Protein AF-A0A821HRG1-F1 (afdb_monomer_lite)

Sequence (369 aa):
MTIGFLPENITTNELFLRVFGNHIFEVQMAESPKTYITKHSYHDDRKVQYEFHLNEQIKHLIITERHLMTNETFQLIPHCHFQTELPDTFVFRYSHWLNTRSQIVEFRPIHFKEADFLDYKPYVLSLETGYIITTDKNNKQKLVNQSSTLFETLFTQYFVRLDNKPYVYMMGEHSSQSNIIIHIHLSRLGIAFKYDATTNIITSREYSDMCIDRYQWLGTLTGLTFGLLLSPLPVNHYRLDHYPYKKLIVPFGTIQGKRYKYTNHQTVTIDRSSVKSQRYFVFILNDRLKILQSTDSPTGWLYLALLHAMTSHPLPDHYTGMTGMERAFQLLYSAGCWSDQPFDEISLDILGQIASISPKANYYPEHLT

Radius of gyration: 26.9 Å; chains: 1; bounding box: 63×61×79 Å

Secondary structure (DSSP, 8-state):
----B--HHHHTSHHHHHHHTTPPPBEEE-SSTTEEEESSPBSTTT-EEEEEEEETTTTEEEEEEEETTT--EEEEEPGGGGTTTS-HHHHHSEEEEEETTTTEEEEEES-TTSTTTTT---EEEETTT--EEE--SSS-EEEPPTTSHHHHHHHHHTGGGTS-GGGEEEEEE--SSS--EEEEEETTTTEEEEEETTTTEEEESSSTTEEE-SS---SSSTTB---EEEEE-GGGGGT-SS---EEEEEE--EEEEE--TT-SS-EEEEE-SS-S---EEEEEEETTTTEEEESS-HHHHHHHHHHHHHT--SSPPTTTSS-HHHHHHHHHTSGGG--SSPPPHHHHHHHHHHHHHSPP---SSGGG-

Structure (mmCIF, N/CA/C/O backbone):
data_AF-A0A821HRG1-F1
#
_entry.id   AF-A0A821HRG1-F1
#
loop_
_atom_site.group_PDB
_atom_site.id
_atom_site.type_symbol
_atom_site.label_atom_id
_atom_site.label_alt_id
_atom_site.label_comp_id
_atom_site.label_asym_id
_atom_site.label_entity_id
_atom_site.label_seq_id
_atom_site.pdbx_PDB_ins_code
_atom_site.Cartn_x
_atom_site.Cartn_y
_atom_site.Cartn_z
_atom_site.occupancy
_atom_site.B_iso_or_equiv
_atom_site.auth_seq_id
_atom_site.auth_comp_id
_atom_site.auth_asym_id
_atom_site.auth_atom_id
_atom_site.pdbx_PDB_model_num
ATOM 1 N N . MET A 1 1 ? 10.569 -12.548 -48.676 1.00 43.25 1 MET A N 1
ATOM 2 C CA . MET A 1 1 ? 10.180 -13.406 -47.535 1.00 43.25 1 MET A CA 1
ATOM 3 C C . MET A 1 1 ? 9.195 -12.626 -46.679 1.00 43.25 1 MET A C 1
ATOM 5 O O . MET A 1 1 ? 9.603 -11.786 -45.890 1.00 43.25 1 MET A O 1
ATOM 9 N N . THR A 1 2 ? 7.898 -12.788 -46.932 1.00 45.66 2 THR A N 1
ATOM 10 C CA . THR A 1 2 ? 6.842 -11.988 -46.300 1.00 45.66 2 THR A CA 1
ATOM 11 C C . THR A 1 2 ? 6.363 -12.664 -45.031 1.00 45.66 2 THR A C 1
ATOM 13 O O . THR A 1 2 ? 5.516 -13.551 -45.078 1.00 45.66 2 THR A O 1
ATOM 16 N N . ILE A 1 3 ? 6.884 -12.218 -43.895 1.00 55.06 3 ILE A N 1
ATOM 17 C CA . ILE A 1 3 ? 6.139 -12.338 -42.647 1.00 55.06 3 ILE A CA 1
ATOM 18 C C . ILE A 1 3 ? 5.225 -11.108 -42.578 1.00 55.06 3 ILE A C 1
ATOM 20 O O . ILE A 1 3 ? 5.612 -9.997 -42.956 1.00 55.06 3 ILE A O 1
ATOM 24 N N . GLY A 1 4 ? 3.947 -11.348 -42.289 1.00 73.94 4 GLY A N 1
ATOM 25 C CA . GLY A 1 4 ? 2.925 -10.306 -42.168 1.00 73.94 4 GLY A CA 1
ATOM 26 C C . GLY A 1 4 ? 2.843 -9.777 -40.742 1.00 73.94 4 GLY A C 1
ATOM 27 O O . GLY A 1 4 ? 2.819 -8.569 -40.546 1.00 73.94 4 GLY A O 1
ATOM 28 N N . PHE A 1 5 ? 2.894 -10.685 -39.764 1.00 84.75 5 PHE A N 1
ATOM 29 C CA . PHE A 1 5 ? 2.629 -10.432 -38.349 1.00 84.75 5 PHE A CA 1
ATOM 30 C C . PHE A 1 5 ? 3.545 -11.270 -37.451 1.00 84.75 5 PHE A C 1
ATOM 32 O O . PHE A 1 5 ? 4.155 -12.236 -37.915 1.00 84.75 5 PHE A O 1
ATOM 39 N N . LEU A 1 6 ? 3.643 -10.897 -36.172 1.00 86.75 6 LEU A N 1
ATOM 40 C CA . LEU A 1 6 ? 4.396 -11.663 -35.175 1.00 86.75 6 LEU A CA 1
ATOM 41 C C . LEU A 1 6 ? 3.807 -13.075 -34.979 1.00 86.75 6 LEU A C 1
ATOM 43 O O . LEU A 1 6 ? 2.585 -13.232 -34.994 1.00 86.75 6 LEU A O 1
ATOM 47 N N . PRO A 1 7 ? 4.654 -14.099 -34.777 1.00 86.69 7 PRO A N 1
ATOM 48 C CA . PRO A 1 7 ? 4.203 -15.454 -34.475 1.00 86.69 7 PRO A CA 1
ATOM 49 C C . PRO A 1 7 ? 3.548 -15.551 -33.087 1.00 86.69 7 PRO A C 1
ATOM 51 O O . PRO A 1 7 ? 3.878 -14.800 -32.166 1.00 86.69 7 PRO A O 1
ATOM 54 N N . GLU A 1 8 ? 2.653 -16.532 -32.930 1.00 85.88 8 GLU A N 1
ATOM 55 C CA . GLU A 1 8 ? 1.835 -16.707 -31.721 1.00 85.88 8 GLU A CA 1
ATOM 56 C C . GLU A 1 8 ? 2.678 -16.882 -30.451 1.00 85.88 8 GLU A C 1
ATOM 58 O O . GLU A 1 8 ? 2.378 -16.300 -29.415 1.00 85.88 8 GLU A O 1
ATOM 63 N N . ASN A 1 9 ? 3.800 -17.597 -30.550 1.00 85.62 9 ASN A N 1
ATOM 64 C CA . ASN A 1 9 ? 4.734 -17.811 -29.442 1.00 85.62 9 ASN A CA 1
ATOM 65 C C . ASN A 1 9 ? 5.328 -16.514 -28.851 1.00 85.62 9 ASN A C 1
ATOM 67 O O . ASN A 1 9 ? 5.757 -16.522 -27.695 1.00 85.62 9 ASN A O 1
ATOM 71 N N . ILE A 1 10 ? 5.357 -15.416 -29.615 1.00 86.50 10 ILE A N 1
ATOM 72 C CA . ILE A 1 10 ? 5.753 -14.088 -29.134 1.00 86.50 10 ILE A CA 1
ATOM 73 C C . ILE A 1 10 ? 4.536 -13.353 -28.576 1.00 86.50 10 ILE A C 1
ATOM 75 O O . ILE A 1 10 ? 4.610 -12.810 -27.476 1.00 86.50 10 ILE A O 1
ATOM 79 N N . THR A 1 11 ? 3.407 -13.361 -29.290 1.00 88.25 11 THR A N 1
ATOM 80 C CA . THR A 1 11 ? 2.213 -12.602 -28.884 1.00 88.25 11 THR A CA 1
ATOM 81 C C . THR A 1 11 ? 1.533 -13.161 -27.636 1.00 88.25 11 THR A C 1
ATOM 83 O O . THR A 1 11 ? 0.881 -12.408 -26.925 1.00 88.25 11 THR A O 1
ATOM 86 N N . THR A 1 12 ? 1.689 -14.454 -27.333 1.00 89.25 12 THR A N 1
ATOM 87 C CA . THR A 1 12 ? 1.180 -15.073 -26.096 1.00 89.25 12 THR A CA 1
ATOM 88 C C . THR A 1 12 ? 2.159 -14.973 -24.927 1.00 89.25 12 THR A C 1
ATOM 90 O O . THR A 1 12 ? 1.858 -15.452 -23.834 1.00 89.25 12 THR A O 1
ATOM 93 N N . ASN A 1 13 ? 3.356 -14.415 -25.134 1.00 90.69 13 ASN A N 1
ATOM 94 C CA . ASN A 1 13 ? 4.341 -14.273 -24.070 1.00 90.69 13 ASN A CA 1
ATOM 95 C C . ASN A 1 13 ? 3.868 -13.230 -23.044 1.00 90.69 13 ASN A C 1
ATOM 97 O O . ASN A 1 13 ? 3.415 -12.147 -23.415 1.00 90.69 13 ASN A O 1
ATOM 101 N N . GLU A 1 14 ? 4.026 -13.526 -21.753 1.00 91.19 14 GLU A N 1
ATOM 102 C CA . GLU A 1 14 ? 3.605 -12.639 -20.663 1.00 91.19 14 GLU A CA 1
ATOM 103 C C . GLU A 1 14 ? 4.242 -11.244 -20.763 1.00 91.19 14 GLU A C 1
ATOM 105 O O . GLU A 1 14 ? 3.570 -10.236 -20.545 1.00 91.19 14 GLU A O 1
ATOM 110 N N . LEU A 1 15 ? 5.521 -11.167 -21.155 1.00 91.44 15 LEU A N 1
ATOM 111 C CA . LEU A 1 15 ? 6.237 -9.901 -21.298 1.00 91.44 15 LEU A CA 1
ATOM 112 C C . LEU A 1 15 ? 5.644 -9.036 -22.417 1.00 91.44 15 LEU A C 1
ATOM 114 O O . LEU A 1 15 ? 5.506 -7.823 -22.252 1.00 91.44 15 LEU A O 1
ATOM 118 N N . PHE A 1 16 ? 5.265 -9.667 -23.532 1.00 92.62 16 PHE A N 1
ATOM 119 C CA . PHE A 1 16 ? 4.628 -8.988 -24.655 1.00 92.62 16 PHE A CA 1
ATOM 120 C C . PHE A 1 16 ? 3.229 -8.499 -24.269 1.00 92.62 16 PHE A C 1
ATOM 122 O O . PHE A 1 16 ? 2.934 -7.312 -24.402 1.00 92.62 16 PHE A O 1
ATOM 129 N N . LEU A 1 17 ? 2.393 -9.393 -23.731 1.00 93.06 17 LEU A N 1
ATOM 130 C CA . LEU A 1 17 ? 1.016 -9.084 -23.341 1.00 93.06 17 LEU A CA 1
ATOM 131 C C . LEU A 1 17 ? 0.946 -7.978 -22.289 1.00 93.06 17 LEU A C 1
ATOM 133 O O . LEU A 1 17 ? 0.065 -7.126 -22.348 1.00 93.06 17 LEU A O 1
ATOM 137 N N . ARG A 1 18 ? 1.890 -7.955 -21.345 1.00 92.69 18 ARG A N 1
ATOM 138 C CA . ARG A 1 18 ? 1.937 -6.930 -20.302 1.00 92.69 18 ARG A CA 1
ATOM 139 C C . ARG A 1 18 ? 2.075 -5.518 -20.874 1.00 92.69 18 ARG A C 1
ATOM 141 O O . ARG A 1 18 ? 1.387 -4.617 -20.402 1.00 92.69 18 ARG A O 1
ATOM 148 N N . VAL A 1 19 ? 2.964 -5.329 -21.851 1.00 93.31 19 VAL A N 1
ATOM 149 C CA . VAL A 1 19 ? 3.299 -3.993 -22.374 1.00 93.31 19 VAL A CA 1
ATOM 150 C C . VAL A 1 19 ? 2.459 -3.627 -23.594 1.00 93.31 19 VAL A C 1
ATOM 152 O O . VAL A 1 19 ? 1.878 -2.545 -23.664 1.00 93.31 19 VAL A O 1
ATOM 155 N N . PHE A 1 20 ? 2.356 -4.543 -24.553 1.00 92.94 20 PHE A N 1
ATOM 156 C CA . PHE A 1 20 ? 1.700 -4.305 -25.838 1.00 92.94 20 PHE A CA 1
ATOM 157 C C . PHE A 1 20 ? 0.241 -4.775 -25.866 1.00 92.94 20 PHE A C 1
ATOM 159 O O . PHE A 1 20 ? -0.523 -4.362 -26.743 1.00 92.94 20 PHE A O 1
ATOM 166 N N . GLY A 1 21 ? -0.181 -5.605 -24.905 1.00 90.56 21 GLY A N 1
ATOM 167 C CA . GLY A 1 21 ? -1.528 -6.170 -24.861 1.00 90.56 21 GLY A CA 1
ATOM 168 C C . GLY A 1 21 ? -1.849 -6.919 -26.149 1.00 90.56 21 GLY A C 1
ATOM 169 O O . GLY A 1 21 ? -1.076 -7.751 -26.612 1.00 90.56 21 GLY A O 1
ATOM 170 N N . ASN A 1 22 ? -2.974 -6.561 -26.766 1.00 88.38 22 ASN A N 1
ATOM 171 C CA . ASN A 1 22 ? -3.432 -7.150 -28.026 1.00 88.38 22 ASN A CA 1
ATOM 172 C C . ASN A 1 22 ? -2.968 -6.349 -29.257 1.00 88.38 22 ASN A C 1
ATOM 174 O O . ASN A 1 22 ? -3.653 -6.341 -30.281 1.00 88.38 22 ASN A O 1
ATOM 178 N N . HIS A 1 23 ? -1.876 -5.583 -29.161 1.00 88.38 23 HIS A N 1
ATOM 179 C CA . HIS A 1 23 ? -1.380 -4.840 -30.314 1.00 88.38 23 HIS A CA 1
ATOM 180 C C . HIS A 1 23 ? -0.779 -5.780 -31.358 1.00 88.38 23 HIS A C 1
ATOM 182 O O . HIS A 1 23 ? 0.105 -6.584 -31.077 1.00 88.38 23 HIS A O 1
ATOM 188 N N . ILE A 1 24 ? -1.244 -5.625 -32.593 1.00 87.06 24 ILE A N 1
ATOM 189 C CA . ILE A 1 24 ? -0.722 -6.331 -33.756 1.00 87.06 24 ILE A CA 1
ATOM 190 C C . ILE A 1 24 ? 0.403 -5.506 -34.389 1.00 87.06 24 ILE A C 1
ATOM 192 O O . ILE A 1 24 ? 0.160 -4.380 -34.819 1.00 87.06 24 ILE A O 1
ATOM 196 N N . PHE A 1 25 ? 1.609 -6.072 -34.456 1.00 87.81 25 PHE A N 1
ATOM 197 C CA . PHE A 1 25 ? 2.742 -5.487 -35.173 1.00 87.81 25 PHE A CA 1
ATOM 198 C C . PHE A 1 25 ? 2.906 -6.136 -36.547 1.00 87.81 25 PHE A C 1
ATOM 200 O O . PHE A 1 25 ? 3.015 -7.360 -36.655 1.00 87.81 25 PHE A O 1
ATOM 207 N N . GLU A 1 26 ? 3.005 -5.311 -37.588 1.00 87.31 26 GLU A N 1
ATOM 208 C CA . GLU A 1 26 ? 3.507 -5.756 -38.887 1.00 87.31 26 GLU A CA 1
ATOM 209 C C . GLU A 1 26 ? 5.034 -5.835 -38.857 1.00 87.31 26 GLU A C 1
ATOM 211 O O . GLU A 1 26 ? 5.711 -4.829 -38.625 1.00 87.31 26 GLU A O 1
ATOM 216 N N . VAL A 1 27 ? 5.586 -7.024 -39.105 1.00 89.12 27 VAL A N 1
ATOM 217 C CA . VAL A 1 27 ? 7.025 -7.289 -38.954 1.00 89.12 27 VAL A CA 1
ATOM 218 C C . VAL A 1 27 ? 7.643 -7.907 -40.199 1.00 89.12 27 VAL A C 1
ATOM 220 O O . VAL A 1 27 ? 6.967 -8.537 -41.005 1.00 89.12 27 VAL A O 1
ATOM 223 N N . GLN A 1 28 ? 8.947 -7.735 -40.352 1.00 87.25 28 GLN A N 1
ATOM 224 C CA . GLN A 1 28 ? 9.797 -8.434 -41.309 1.00 87.25 28 GLN A CA 1
ATOM 225 C C . GLN A 1 28 ? 10.884 -9.205 -40.555 1.00 87.25 28 GLN A C 1
ATOM 227 O O . GLN A 1 28 ? 11.194 -8.878 -39.411 1.00 87.25 28 GLN A O 1
ATOM 232 N N . MET A 1 29 ? 11.465 -10.231 -41.176 1.00 82.75 29 MET A N 1
ATOM 233 C CA . MET A 1 29 ? 12.606 -10.919 -40.565 1.00 82.75 29 MET A CA 1
ATOM 234 C C . MET A 1 29 ? 13.861 -10.057 -40.660 1.00 82.75 29 MET A C 1
ATOM 236 O O . MET A 1 29 ? 14.114 -9.454 -41.704 1.00 82.75 29 MET A O 1
ATOM 240 N N . ALA A 1 30 ? 14.637 -10.026 -39.581 1.00 80.44 30 ALA A N 1
ATOM 241 C CA . ALA A 1 30 ? 15.993 -9.499 -39.609 1.00 80.44 30 ALA A CA 1
ATOM 242 C C . ALA A 1 30 ? 16.949 -10.484 -40.309 1.00 80.44 30 ALA A C 1
ATOM 244 O O . ALA A 1 30 ? 16.590 -11.624 -40.608 1.00 80.44 30 ALA A O 1
ATOM 245 N N . GLU A 1 31 ? 18.191 -10.052 -40.536 1.00 73.44 31 GLU A N 1
ATOM 246 C CA . GLU A 1 31 ? 19.267 -10.927 -41.025 1.00 73.44 31 GLU A CA 1
ATOM 247 C C . GLU A 1 31 ? 19.629 -12.022 -40.008 1.00 73.44 31 GLU A C 1
ATOM 249 O O . GLU A 1 31 ? 20.077 -13.106 -40.383 1.00 73.44 31 GLU A O 1
ATOM 254 N N . SER A 1 32 ? 19.402 -11.759 -38.717 1.00 73.69 32 SER A N 1
ATOM 255 C CA . SER A 1 32 ? 19.571 -12.748 -37.660 1.00 73.69 32 SER A CA 1
ATOM 256 C C . SER A 1 32 ? 18.370 -13.707 -37.605 1.00 73.69 32 SER A C 1
ATOM 258 O O . SER A 1 32 ? 17.212 -13.282 -37.685 1.00 73.69 32 SER A O 1
ATOM 260 N N . PRO A 1 33 ? 18.610 -15.024 -37.463 1.00 72.81 33 PRO A N 1
ATOM 261 C CA . PRO A 1 33 ? 17.531 -16.000 -37.420 1.00 72.81 33 PRO A CA 1
ATOM 262 C C . PRO A 1 33 ? 16.627 -15.761 -36.205 1.00 72.81 33 PRO A C 1
ATOM 264 O O . PRO A 1 33 ? 17.109 -15.556 -35.093 1.00 72.81 33 PRO A O 1
ATOM 267 N N . LYS A 1 34 ? 15.307 -15.861 -36.424 1.00 75.88 34 LYS A N 1
ATOM 268 C CA . LYS A 1 34 ? 14.251 -15.743 -35.392 1.00 75.88 34 LYS A CA 1
ATOM 269 C C . LYS A 1 34 ? 14.157 -14.373 -34.715 1.00 75.88 34 LYS A C 1
ATOM 271 O O . LYS A 1 34 ? 13.624 -14.252 -33.612 1.00 75.88 34 LYS A O 1
ATOM 276 N N . THR A 1 35 ? 14.624 -13.353 -35.418 1.00 84.94 35 THR A N 1
ATOM 277 C CA . THR A 1 35 ? 14.487 -11.960 -35.024 1.00 84.94 35 THR A CA 1
ATOM 278 C C . THR A 1 35 ? 13.502 -11.270 -35.962 1.00 84.94 35 THR A C 1
ATOM 280 O O . THR A 1 35 ? 13.626 -11.353 -37.187 1.00 84.94 35 THR A O 1
ATOM 283 N N . TYR A 1 36 ? 12.515 -10.591 -35.387 1.00 89.31 36 TYR A N 1
ATOM 284 C CA . TYR A 1 36 ? 11.466 -9.881 -36.114 1.00 89.31 36 TYR A CA 1
ATOM 285 C C . TYR A 1 36 ? 11.592 -8.386 -35.857 1.00 89.31 36 TYR A C 1
ATOM 287 O O . TYR A 1 36 ? 11.672 -7.977 -34.705 1.00 89.31 36 TYR A O 1
ATOM 295 N N . ILE A 1 37 ? 11.573 -7.571 -36.907 1.00 89.06 37 ILE A N 1
ATOM 296 C CA . ILE A 1 37 ? 11.652 -6.108 -36.814 1.00 89.06 37 ILE A CA 1
ATOM 297 C C . ILE A 1 37 ? 10.366 -5.510 -37.372 1.00 89.06 37 ILE A C 1
ATOM 299 O O . ILE A 1 37 ? 9.871 -5.954 -38.408 1.00 89.06 37 ILE A O 1
ATOM 303 N N . THR A 1 38 ? 9.819 -4.490 -36.718 1.00 90.38 38 THR A N 1
ATOM 304 C CA . THR A 1 38 ? 8.637 -3.774 -37.212 1.00 90.38 38 THR A CA 1
ATOM 305 C C . THR A 1 38 ? 8.883 -3.102 -38.562 1.00 90.38 38 THR A C 1
ATOM 307 O O . THR A 1 38 ? 9.876 -2.396 -38.734 1.00 90.38 38 THR A O 1
ATOM 310 N N . LYS A 1 39 ? 7.955 -3.272 -39.514 1.00 84.75 39 LYS A N 1
ATOM 311 C CA . LYS A 1 39 ? 8.038 -2.651 -40.851 1.00 84.75 39 LYS A CA 1
ATOM 312 C C . LYS A 1 39 ? 7.912 -1.134 -40.793 1.00 84.75 39 LYS A C 1
ATOM 314 O O . LYS A 1 39 ? 8.659 -0.422 -41.458 1.00 84.75 39 LYS A O 1
ATOM 319 N N . HIS A 1 40 ? 6.962 -0.666 -39.991 1.00 84.06 40 HIS A N 1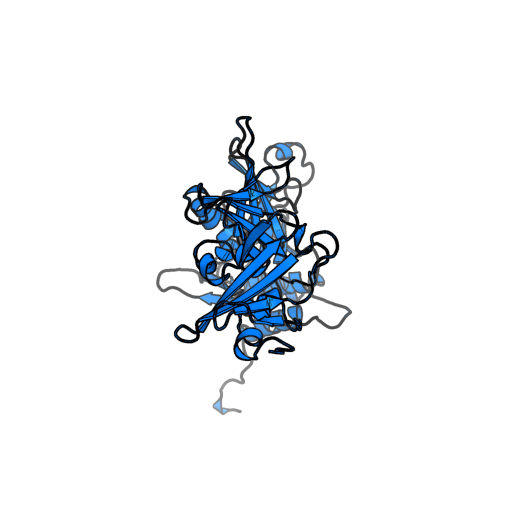
ATOM 320 C CA . HIS A 1 40 ? 6.687 0.753 -39.796 1.00 84.06 40 HIS A CA 1
ATOM 321 C C . HIS A 1 40 ? 7.384 1.250 -38.539 1.00 84.06 40 HIS A C 1
ATOM 323 O O . HIS A 1 40 ? 7.590 0.497 -37.584 1.00 84.06 40 HIS A O 1
ATOM 329 N N . SER A 1 41 ? 7.748 2.527 -38.554 1.00 83.25 41 SER A N 1
ATOM 330 C CA . SER A 1 41 ? 8.153 3.226 -37.346 1.00 83.25 41 SER A CA 1
ATOM 331 C C . SER A 1 41 ? 6.916 3.655 -36.565 1.00 83.25 41 SER A C 1
ATOM 333 O O . SER A 1 41 ? 5.979 4.191 -37.149 1.00 83.25 41 SER A O 1
ATOM 335 N N . TYR A 1 42 ? 6.941 3.457 -35.257 1.00 82.94 42 TYR A N 1
ATOM 336 C CA . TYR A 1 42 ? 5.906 3.882 -34.325 1.00 82.94 42 TYR A CA 1
ATOM 337 C C . TYR A 1 42 ? 6.304 5.198 -33.656 1.00 82.94 42 TYR A C 1
ATOM 339 O O . TYR A 1 42 ? 7.490 5.531 -33.604 1.00 82.94 42 TYR A O 1
ATOM 347 N N . HIS A 1 43 ? 5.309 5.917 -33.128 1.00 76.81 43 HIS A N 1
ATOM 348 C CA . HIS A 1 43 ? 5.455 7.251 -32.538 1.00 76.81 43 HIS A CA 1
ATOM 349 C C . HIS A 1 43 ? 6.032 8.255 -33.551 1.00 76.81 43 HIS A C 1
ATOM 351 O O . HIS A 1 43 ? 7.252 8.416 -33.654 1.00 76.81 43 HIS A O 1
ATOM 357 N N . ASP A 1 44 ? 5.139 8.908 -34.304 1.00 68.06 44 ASP A N 1
ATOM 358 C CA . ASP A 1 44 ? 5.441 9.726 -35.494 1.00 68.06 44 ASP A CA 1
ATOM 359 C C . ASP A 1 44 ? 6.610 10.708 -35.300 1.00 68.06 44 ASP A C 1
ATOM 361 O O . ASP A 1 44 ? 7.456 10.849 -36.187 1.00 68.06 44 ASP A O 1
ATOM 365 N N . ASP A 1 45 ? 6.727 11.302 -34.111 1.00 70.31 45 ASP A N 1
ATOM 366 C CA . ASP A 1 45 ? 7.766 12.284 -33.792 1.00 70.31 45 ASP A CA 1
ATOM 367 C C . ASP A 1 45 ? 9.163 11.677 -33.573 1.00 70.31 45 ASP A C 1
ATOM 369 O O . ASP A 1 45 ? 10.178 12.331 -33.820 1.00 70.31 45 ASP A O 1
ATOM 373 N N . ARG A 1 46 ? 9.250 10.426 -33.100 1.00 70.06 46 ARG A N 1
ATOM 374 C CA . ARG A 1 46 ? 10.521 9.787 -32.694 1.00 70.06 46 ARG A CA 1
ATOM 375 C C . ARG A 1 46 ? 10.981 8.669 -33.616 1.00 70.06 46 ARG A C 1
ATOM 377 O O . ARG A 1 46 ? 12.157 8.304 -33.570 1.00 70.06 46 ARG A O 1
ATOM 384 N N . LYS A 1 47 ? 10.085 8.164 -34.468 1.00 85.12 47 LYS A N 1
ATOM 385 C CA . LYS A 1 47 ? 10.338 7.083 -35.428 1.00 85.12 47 LYS A CA 1
ATOM 386 C C . LYS A 1 47 ? 11.039 5.894 -34.771 1.00 85.12 47 LYS A C 1
ATOM 388 O O . LYS A 1 47 ? 12.224 5.632 -34.988 1.00 85.12 47 LYS A O 1
ATOM 393 N N . VAL A 1 48 ? 10.285 5.182 -33.950 1.00 88.62 48 VAL A N 1
ATOM 394 C CA . VAL A 1 48 ? 10.769 4.062 -33.147 1.00 88.62 48 VAL A CA 1
ATOM 395 C C . VAL A 1 48 ? 10.493 2.734 -33.848 1.00 88.62 48 VAL A C 1
ATOM 397 O O . VAL A 1 48 ? 9.403 2.520 -34.369 1.00 88.62 48 VAL A O 1
ATOM 400 N N . GLN A 1 49 ? 11.469 1.830 -33.864 1.00 91.44 49 GLN A N 1
ATOM 401 C CA . GLN A 1 49 ? 11.298 0.454 -34.338 1.00 91.44 49 GLN A CA 1
ATOM 402 C C . GLN A 1 49 ? 11.435 -0.533 -33.185 1.00 91.44 49 GLN A C 1
ATOM 404 O O . GLN A 1 49 ? 12.281 -0.348 -32.312 1.00 91.44 49 GLN A O 1
ATOM 409 N N . TYR A 1 50 ? 10.635 -1.596 -33.216 1.00 92.06 50 TYR A N 1
ATOM 410 C CA . TYR A 1 50 ? 10.721 -2.687 -32.252 1.00 92.06 50 TYR A CA 1
ATOM 411 C C . TYR A 1 50 ? 11.312 -3.932 -32.904 1.00 92.06 50 TYR A C 1
ATOM 413 O O . TYR A 1 50 ? 10.952 -4.304 -34.023 1.00 92.06 50 TYR A O 1
ATOM 421 N N . GLU A 1 51 ? 12.215 -4.571 -32.178 1.00 92.88 51 GLU A N 1
ATOM 422 C CA . GLU A 1 51 ? 12.867 -5.823 -32.515 1.00 92.88 51 GLU A CA 1
ATOM 423 C C . GLU A 1 51 ? 12.492 -6.873 -31.467 1.00 92.88 51 GLU A C 1
ATOM 425 O O . GLU A 1 51 ? 12.573 -6.635 -30.261 1.00 92.88 51 GLU A O 1
ATOM 430 N N . PHE A 1 52 ? 12.061 -8.039 -31.935 1.00 92.25 52 PHE A N 1
ATOM 431 C CA . PHE A 1 52 ? 11.617 -9.154 -31.111 1.00 92.25 52 PHE A CA 1
ATOM 432 C C . PHE A 1 52 ? 12.502 -10.357 -31.403 1.00 92.25 52 PHE A C 1
ATOM 434 O O . PHE A 1 52 ? 12.489 -10.883 -32.518 1.00 92.25 52 PHE A O 1
ATOM 441 N N . HIS A 1 53 ? 13.241 -10.812 -30.398 1.00 90.81 53 HIS A N 1
ATOM 442 C CA . HIS A 1 53 ? 14.094 -11.987 -30.487 1.00 90.81 53 HIS A CA 1
ATOM 443 C C . HIS A 1 53 ? 13.616 -13.051 -29.500 1.00 90.81 53 HIS A C 1
ATOM 445 O O . HIS A 1 53 ? 13.589 -12.823 -28.290 1.00 90.81 53 HIS A O 1
ATOM 451 N N . LEU A 1 54 ? 13.237 -14.224 -30.010 1.00 86.38 54 LEU A N 1
ATOM 452 C CA . LEU A 1 54 ? 12.760 -15.330 -29.183 1.00 86.38 54 LEU A CA 1
ATOM 453 C C . LEU A 1 54 ? 13.785 -16.462 -29.142 1.00 86.38 54 LEU A C 1
ATOM 455 O O . LEU A 1 54 ? 14.038 -17.130 -30.147 1.00 86.38 54 LEU A O 1
ATOM 459 N N . ASN A 1 55 ? 14.295 -16.749 -27.946 1.00 83.75 55 ASN A N 1
ATOM 460 C CA . ASN A 1 55 ? 15.079 -17.949 -27.703 1.00 83.75 55 ASN A CA 1
ATOM 461 C C . ASN A 1 55 ? 14.152 -19.111 -27.311 1.00 83.75 55 ASN A C 1
ATOM 463 O O . ASN A 1 55 ? 13.691 -19.199 -26.174 1.00 83.75 55 ASN A O 1
ATOM 467 N N . GLU A 1 56 ? 13.882 -20.015 -28.254 1.00 75.94 56 GLU A N 1
ATOM 468 C CA . GLU A 1 56 ? 12.963 -21.150 -28.070 1.00 75.94 56 GLU A CA 1
ATOM 469 C C . GLU A 1 56 ? 13.426 -22.175 -27.027 1.00 75.94 56 GLU A C 1
ATOM 471 O O . GLU A 1 56 ? 12.579 -22.812 -26.403 1.00 75.94 56 GLU A O 1
ATOM 476 N N . GLN A 1 57 ? 14.737 -22.327 -26.804 1.00 74.69 57 GLN A N 1
ATOM 477 C CA . GLN A 1 57 ? 15.259 -23.326 -25.862 1.00 74.69 57 GLN A CA 1
ATOM 478 C C . GLN A 1 57 ? 14.885 -22.987 -24.417 1.00 74.69 57 GLN A C 1
ATOM 480 O O . GLN A 1 57 ? 14.536 -23.867 -23.636 1.00 74.69 57 GLN A O 1
ATOM 485 N N . ILE A 1 58 ? 14.925 -21.696 -24.086 1.00 78.50 58 ILE A N 1
ATOM 486 C CA . ILE A 1 58 ? 14.624 -21.168 -22.749 1.00 78.50 58 ILE A CA 1
ATOM 487 C C . ILE A 1 58 ? 13.303 -20.387 -22.707 1.00 78.50 58 ILE A C 1
ATOM 489 O O . ILE A 1 58 ? 12.971 -19.803 -21.680 1.00 78.50 58 ILE A O 1
ATOM 493 N N . LYS A 1 59 ? 12.554 -20.361 -23.821 1.00 77.19 59 LYS A N 1
ATOM 494 C CA . LYS A 1 59 ? 11.321 -19.572 -24.019 1.00 77.19 59 LYS A CA 1
ATOM 495 C C . LYS A 1 59 ? 11.460 -18.113 -23.564 1.00 77.19 59 LYS A C 1
ATOM 497 O O . LYS A 1 59 ? 10.521 -17.517 -23.040 1.00 77.19 59 LYS A O 1
ATOM 502 N N . HIS A 1 60 ? 12.644 -17.543 -23.761 1.00 85.44 60 HIS A N 1
ATOM 503 C CA . HIS A 1 60 ? 12.971 -16.196 -23.316 1.00 85.44 60 HIS A CA 1
ATOM 504 C C . HIS A 1 60 ? 12.801 -15.218 -24.475 1.00 85.44 60 HIS A C 1
ATOM 506 O O . HIS A 1 60 ? 13.420 -15.384 -25.529 1.00 85.44 60 HIS A O 1
ATOM 512 N N . LEU A 1 61 ? 11.940 -14.222 -24.278 1.00 89.62 61 LEU A N 1
ATOM 513 C CA . LEU A 1 61 ? 11.657 -13.175 -25.249 1.00 89.62 61 LEU A CA 1
ATOM 514 C C . LEU A 1 61 ? 12.457 -11.922 -24.890 1.00 89.62 61 LEU A C 1
ATOM 516 O O . LEU A 1 61 ? 12.302 -11.380 -23.798 1.00 89.62 61 LEU A O 1
ATOM 520 N N . ILE A 1 62 ? 13.269 -11.455 -25.831 1.00 92.12 62 ILE A N 1
ATOM 521 C CA . ILE A 1 62 ? 13.980 -10.183 -25.751 1.00 92.12 62 ILE A CA 1
ATOM 522 C C . ILE A 1 62 ? 13.258 -9.203 -26.670 1.00 92.12 62 ILE A C 1
ATOM 524 O O . ILE A 1 62 ? 13.046 -9.485 -27.850 1.00 92.12 62 ILE A O 1
ATOM 528 N N . ILE A 1 63 ? 12.863 -8.063 -26.110 1.00 94.50 63 ILE A N 1
ATOM 529 C CA . ILE A 1 63 ? 12.245 -6.966 -26.850 1.00 94.50 63 ILE A CA 1
ATOM 530 C C . ILE A 1 63 ? 13.194 -5.780 -26.789 1.00 94.50 63 ILE A C 1
ATOM 532 O O . ILE A 1 63 ? 13.550 -5.315 -25.701 1.00 94.50 63 ILE A O 1
ATOM 536 N N . THR A 1 64 ? 13.579 -5.290 -27.959 1.00 94.38 64 THR A N 1
ATOM 537 C CA . THR A 1 64 ? 14.463 -4.142 -28.117 1.00 94.38 64 THR A CA 1
ATOM 538 C C . THR A 1 64 ? 13.743 -3.053 -28.895 1.00 94.38 64 THR A C 1
ATOM 540 O O . THR A 1 64 ? 13.032 -3.303 -29.859 1.00 94.38 64 THR A O 1
ATOM 543 N N . GLU A 1 65 ? 13.916 -1.822 -28.457 1.00 94.00 65 GLU A N 1
ATOM 544 C CA . GLU A 1 65 ? 13.396 -0.615 -29.068 1.00 94.00 65 GLU A CA 1
ATOM 545 C C . GLU A 1 65 ? 14.574 0.185 -29.621 1.00 94.00 65 GLU A C 1
ATOM 547 O O . GLU A 1 65 ? 15.534 0.460 -28.901 1.00 94.00 65 GLU A O 1
ATOM 552 N N . ARG A 1 66 ? 14.509 0.579 -30.893 1.00 92.44 66 ARG A N 1
ATOM 553 C CA . ARG A 1 66 ? 15.534 1.379 -31.562 1.00 92.44 66 ARG A CA 1
ATOM 554 C C . ARG A 1 66 ? 14.955 2.703 -32.034 1.00 92.44 66 ARG A C 1
ATOM 556 O O . ARG A 1 66 ? 13.998 2.739 -32.805 1.00 92.44 66 ARG A O 1
ATOM 563 N N . HIS A 1 67 ? 15.574 3.796 -31.607 1.00 91.38 67 HIS A N 1
ATOM 564 C CA . HIS A 1 67 ? 15.205 5.149 -32.017 1.00 91.38 67 HIS A CA 1
ATOM 565 C C . HIS A 1 67 ? 15.993 5.498 -33.275 1.00 91.38 67 HIS A C 1
ATOM 567 O O . HIS A 1 67 ? 17.217 5.619 -33.226 1.00 91.38 67 HIS A O 1
ATOM 573 N N . LEU A 1 68 ? 15.319 5.642 -34.418 1.00 87.50 68 LEU A N 1
ATOM 574 C CA . LEU A 1 68 ? 16.004 5.818 -35.705 1.00 87.50 68 LEU A CA 1
ATOM 575 C C . LEU A 1 68 ? 16.735 7.160 -35.820 1.00 87.50 68 LEU A C 1
ATOM 577 O O . LEU A 1 68 ? 17.742 7.250 -36.516 1.00 87.50 68 LEU A O 1
ATOM 581 N N . MET A 1 69 ? 16.251 8.187 -35.120 1.00 86.38 69 MET A N 1
ATOM 582 C CA . MET A 1 69 ? 16.822 9.535 -35.174 1.00 86.38 69 MET A CA 1
ATOM 583 C C . MET A 1 69 ? 18.084 9.678 -34.311 1.00 86.38 69 MET A C 1
ATOM 585 O O . MET A 1 69 ? 19.045 10.319 -34.726 1.00 86.38 69 MET A O 1
ATOM 589 N N . THR A 1 70 ? 18.098 9.083 -33.114 1.00 86.19 70 THR A N 1
ATOM 590 C CA . THR A 1 70 ? 19.205 9.203 -32.141 1.00 86.19 70 THR A CA 1
ATOM 591 C C . THR A 1 70 ? 20.141 7.994 -32.140 1.00 86.19 70 THR A C 1
ATOM 593 O O . THR A 1 70 ? 21.228 8.041 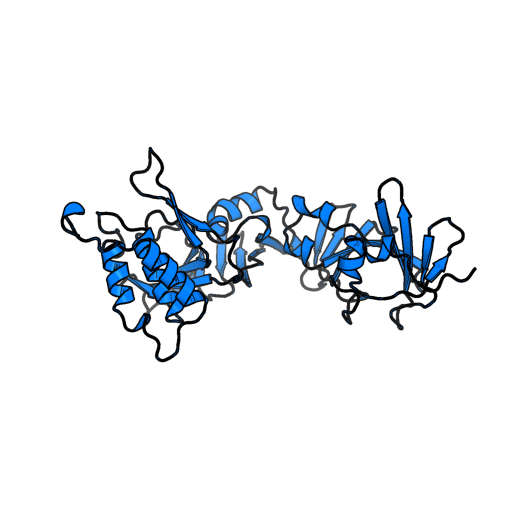-31.558 1.00 86.19 70 THR A O 1
ATOM 596 N N . ASN A 1 71 ? 19.732 6.899 -32.788 1.00 87.75 71 ASN A N 1
ATOM 597 C CA . ASN A 1 71 ? 20.388 5.595 -32.734 1.00 87.75 71 ASN A CA 1
ATOM 598 C C . ASN A 1 71 ? 20.592 5.096 -31.287 1.00 87.75 71 ASN A C 1
ATOM 600 O O . ASN A 1 71 ? 21.592 4.440 -30.971 1.00 87.75 71 ASN A O 1
ATOM 604 N N . GLU A 1 72 ? 19.672 5.460 -30.393 1.00 91.00 72 GLU A N 1
ATOM 605 C CA . GLU A 1 72 ? 19.571 4.896 -29.050 1.00 91.00 72 GLU A CA 1
ATOM 606 C C . GLU A 1 72 ? 18.818 3.570 -29.096 1.00 91.00 72 GLU A C 1
ATOM 608 O O . GLU A 1 72 ? 17.920 3.371 -29.920 1.00 91.00 72 GLU A O 1
ATOM 613 N N . THR A 1 73 ? 19.211 2.654 -28.214 1.00 93.75 73 THR A N 1
ATOM 614 C CA . THR A 1 73 ? 18.586 1.336 -28.108 1.00 93.75 73 THR A CA 1
ATOM 615 C C . THR A 1 73 ? 18.189 1.073 -26.668 1.00 93.75 73 THR A C 1
ATOM 617 O O . THR A 1 73 ? 18.986 1.280 -25.747 1.00 93.75 73 THR A O 1
ATOM 620 N N . PHE A 1 74 ? 16.953 0.625 -26.489 1.00 95.88 74 PHE A N 1
ATOM 621 C CA . PHE A 1 74 ? 16.386 0.281 -25.199 1.00 95.88 74 PHE A CA 1
ATOM 622 C C . PHE A 1 74 ? 15.977 -1.184 -25.193 1.00 95.88 74 PHE A C 1
ATOM 624 O O . PHE A 1 74 ? 15.374 -1.661 -26.145 1.00 95.88 74 PHE A O 1
ATOM 631 N N . GLN A 1 75 ? 16.275 -1.903 -24.123 1.00 96.56 75 GLN A N 1
ATOM 632 C CA . GLN A 1 75 ? 15.838 -3.279 -23.933 1.00 96.56 75 GLN A CA 1
ATOM 633 C C . GLN A 1 75 ? 14.785 -3.330 -22.832 1.00 96.56 75 GLN A C 1
ATOM 635 O O . GLN A 1 75 ? 14.985 -2.775 -21.751 1.00 96.56 75 GLN A O 1
ATOM 640 N N . LEU A 1 76 ? 13.673 -4.011 -23.093 1.00 96.31 76 LEU A N 1
ATOM 641 C CA . LEU A 1 76 ? 12.646 -4.235 -22.085 1.00 96.31 76 LEU A CA 1
ATOM 642 C C . LEU A 1 76 ? 13.146 -5.257 -21.056 1.00 96.31 76 LEU A C 1
ATOM 644 O O . LEU A 1 76 ? 13.479 -6.392 -21.404 1.00 96.31 76 LEU A O 1
ATOM 648 N N . ILE A 1 77 ? 13.173 -4.859 -19.786 1.00 95.25 77 ILE A N 1
ATOM 649 C CA . ILE A 1 77 ? 13.495 -5.738 -18.664 1.00 95.25 77 ILE A CA 1
ATOM 650 C C . ILE A 1 77 ? 12.202 -6.395 -18.159 1.00 95.25 77 ILE A C 1
ATOM 652 O O . ILE A 1 77 ? 11.234 -5.694 -17.848 1.00 95.25 77 ILE A O 1
ATOM 656 N N . PRO A 1 78 ? 12.170 -7.732 -18.015 1.00 93.25 78 PRO A N 1
ATOM 657 C CA . PRO A 1 78 ? 11.072 -8.411 -17.345 1.00 93.25 78 PRO A CA 1
ATOM 658 C C . PRO A 1 78 ? 10.871 -7.925 -15.907 1.00 93.25 78 PRO A C 1
ATOM 660 O O . PRO A 1 78 ? 11.774 -7.984 -15.076 1.00 93.25 78 PRO A O 1
ATOM 663 N N . HIS A 1 79 ? 9.646 -7.510 -15.592 1.00 92.44 79 HIS A N 1
ATOM 664 C CA . HIS A 1 79 ? 9.281 -7.001 -14.267 1.00 92.44 79 HIS A CA 1
ATOM 665 C C . HIS A 1 79 ? 9.565 -7.986 -13.115 1.00 92.44 79 HIS A C 1
ATOM 667 O O . HIS A 1 79 ? 9.778 -7.560 -11.982 1.00 92.44 79 HIS A O 1
ATOM 673 N N . CYS A 1 80 ? 9.569 -9.298 -13.388 1.00 91.44 80 CYS A N 1
ATOM 674 C CA . CYS A 1 80 ? 9.843 -10.338 -12.397 1.00 91.44 80 CYS A CA 1
ATOM 675 C C . CYS A 1 80 ? 11.245 -10.218 -11.786 1.00 91.44 80 CYS A C 1
ATOM 677 O O . CYS A 1 80 ? 11.427 -10.578 -10.628 1.00 91.44 80 CYS A O 1
ATOM 679 N N . HIS A 1 81 ? 12.208 -9.624 -12.501 1.00 91.62 81 HIS A N 1
ATOM 680 C CA . HIS A 1 81 ? 13.539 -9.343 -11.959 1.00 91.62 81 HIS A CA 1
ATOM 681 C C . HIS A 1 81 ? 13.533 -8.307 -10.827 1.00 91.62 81 HIS A C 1
ATOM 683 O O . HIS A 1 81 ? 14.483 -8.261 -10.054 1.00 91.62 81 HIS A O 1
ATOM 689 N N . PHE A 1 82 ? 12.477 -7.496 -10.704 1.00 92.44 82 PHE A N 1
ATOM 690 C CA . PHE A 1 82 ? 12.364 -6.458 -9.678 1.00 92.44 82 PHE A CA 1
ATOM 691 C C . PHE A 1 82 ? 11.423 -6.819 -8.521 1.00 92.44 82 PHE A C 1
ATOM 693 O O . PHE A 1 82 ? 11.360 -6.064 -7.554 1.00 92.44 82 PHE A O 1
ATOM 700 N N . GLN A 1 83 ? 10.707 -7.948 -8.582 1.00 89.00 83 GLN A N 1
ATOM 701 C CA . GLN A 1 83 ? 9.665 -8.306 -7.603 1.00 89.00 83 GLN A CA 1
ATOM 702 C C . GLN A 1 83 ? 10.168 -8.419 -6.156 1.00 89.00 83 GLN A C 1
ATOM 704 O O . GLN A 1 83 ? 9.403 -8.174 -5.230 1.00 89.00 83 GLN A O 1
ATOM 709 N N . THR A 1 84 ? 11.431 -8.793 -5.947 1.00 86.81 84 THR A N 1
ATOM 710 C CA . THR A 1 84 ? 12.025 -8.920 -4.604 1.00 86.81 84 THR A CA 1
ATOM 711 C C . THR A 1 84 ? 12.797 -7.681 -4.161 1.00 86.81 84 THR A C 1
ATOM 713 O O . THR A 1 84 ? 13.131 -7.566 -2.986 1.00 86.81 84 THR A O 1
ATOM 716 N N . GLU A 1 85 ? 13.087 -6.769 -5.089 1.00 88.19 85 GLU A N 1
ATOM 717 C CA . GLU A 1 85 ? 14.003 -5.643 -4.878 1.00 88.19 85 GLU A CA 1
ATOM 718 C C . GLU A 1 85 ? 13.268 -4.306 -4.746 1.00 88.19 85 GLU A C 1
ATOM 720 O O . GLU A 1 85 ? 13.720 -3.408 -4.033 1.00 88.19 85 GLU A O 1
ATOM 725 N N . LEU A 1 86 ? 12.139 -4.152 -5.446 1.00 93.19 86 LEU A N 1
ATOM 726 C CA . LEU A 1 86 ? 11.404 -2.895 -5.535 1.00 93.19 86 LEU A CA 1
ATOM 727 C C . LEU A 1 86 ? 9.986 -3.017 -4.961 1.00 93.19 86 LEU A C 1
ATOM 729 O O . LEU A 1 86 ? 9.362 -4.070 -5.074 1.00 93.19 86 LEU A O 1
ATOM 733 N N . PRO A 1 87 ? 9.424 -1.917 -4.421 1.00 94.44 87 PRO A N 1
ATOM 734 C CA . PRO A 1 87 ? 8.015 -1.873 -4.048 1.00 94.44 87 PRO A CA 1
ATOM 735 C C . PRO A 1 87 ? 7.098 -2.161 -5.249 1.00 94.44 87 PRO A C 1
ATOM 737 O O . PRO A 1 87 ? 7.361 -1.708 -6.367 1.00 94.44 87 PRO A O 1
ATOM 740 N N . ASP A 1 88 ? 5.953 -2.798 -4.998 1.00 93.19 88 ASP A N 1
ATOM 741 C CA . ASP A 1 88 ? 5.002 -3.276 -6.015 1.00 93.19 88 ASP A CA 1
ATOM 742 C C . ASP A 1 88 ? 4.555 -2.177 -6.984 1.00 93.19 88 ASP A C 1
ATOM 744 O O . ASP A 1 88 ? 4.334 -2.423 -8.166 1.00 93.19 88 ASP A O 1
ATOM 748 N N . THR A 1 89 ? 4.461 -0.932 -6.513 1.00 93.25 89 THR A N 1
ATOM 749 C CA . THR A 1 89 ? 4.106 0.216 -7.363 1.00 93.25 89 THR A CA 1
ATOM 750 C C . THR A 1 89 ? 5.093 0.401 -8.515 1.00 93.25 89 THR A C 1
ATOM 752 O O . THR A 1 89 ? 4.674 0.651 -9.641 1.00 93.25 89 THR A O 1
ATOM 755 N N . PHE A 1 90 ? 6.391 0.249 -8.255 1.00 94.94 90 PHE A N 1
ATOM 756 C CA . PHE A 1 90 ? 7.442 0.401 -9.261 1.00 94.94 90 PHE A CA 1
ATOM 757 C C . PHE A 1 90 ? 7.509 -0.799 -10.205 1.00 94.94 90 PHE A C 1
ATOM 759 O O . PHE A 1 90 ? 7.890 -0.644 -11.362 1.00 94.94 90 PHE A O 1
ATOM 766 N N . VAL A 1 91 ? 7.120 -1.980 -9.721 1.00 94.50 91 VAL A N 1
ATOM 767 C CA . VAL A 1 91 ? 7.132 -3.226 -10.492 1.00 94.50 91 VAL A CA 1
ATOM 768 C C . VAL A 1 91 ? 5.905 -3.324 -11.397 1.00 94.50 91 VAL A C 1
ATOM 770 O O . VAL A 1 91 ? 6.039 -3.602 -12.585 1.00 94.50 91 VAL A O 1
ATOM 773 N N . PHE A 1 92 ? 4.703 -3.104 -10.858 1.00 92.25 92 PHE A N 1
ATOM 774 C CA . PHE A 1 92 ? 3.434 -3.415 -11.522 1.00 92.25 92 PHE A CA 1
ATOM 775 C C . PHE A 1 92 ? 2.781 -2.253 -12.264 1.00 92.25 92 PHE A C 1
ATOM 777 O O . PHE A 1 92 ? 1.949 -2.511 -13.128 1.00 92.25 92 PHE A O 1
ATOM 784 N N . ARG A 1 93 ? 3.141 -0.995 -11.979 1.00 92.06 93 ARG A N 1
ATOM 785 C CA . ARG A 1 93 ? 2.562 0.162 -12.692 1.00 92.06 93 ARG A CA 1
ATOM 786 C C . ARG A 1 93 ? 3.392 0.657 -13.871 1.00 92.06 93 ARG A C 1
ATOM 788 O O . ARG A 1 93 ? 2.916 1.514 -14.606 1.00 92.06 93 ARG A O 1
ATOM 795 N N . TYR A 1 94 ? 4.603 0.136 -14.043 1.00 95.12 94 TYR A N 1
ATOM 796 C CA . TYR A 1 94 ? 5.541 0.607 -15.055 1.00 95.12 94 TYR A CA 1
ATOM 797 C C . TYR A 1 94 ? 6.088 -0.545 -15.897 1.00 95.12 94 TYR A C 1
ATOM 799 O O . TYR A 1 94 ? 6.149 -1.696 -15.453 1.00 95.12 94 TYR A O 1
ATOM 807 N N . SER A 1 95 ? 6.493 -0.207 -17.118 1.00 95.81 95 SER A N 1
ATOM 808 C CA . SER A 1 95 ? 7.405 -1.000 -17.936 1.00 95.81 95 SER A CA 1
ATOM 809 C C . SER A 1 95 ? 8.836 -0.473 -17.763 1.00 95.81 95 SER A C 1
ATOM 811 O O . SER A 1 95 ? 9.046 0.726 -17.560 1.00 95.81 95 SER A O 1
ATOM 813 N N . HIS A 1 96 ? 9.825 -1.368 -17.801 1.00 96.44 96 HIS A N 1
ATOM 814 C CA . HIS A 1 96 ? 11.217 -1.056 -17.457 1.00 96.44 96 HIS A CA 1
ATOM 815 C C . HIS A 1 96 ? 12.107 -1.137 -18.694 1.00 96.44 96 HIS A C 1
ATOM 817 O O . HIS A 1 96 ? 12.349 -2.225 -19.209 1.00 96.44 96 HIS A O 1
ATOM 823 N N . TRP A 1 97 ? 12.615 -0.001 -19.165 1.00 96.62 97 TRP A N 1
ATOM 824 C CA . TRP A 1 97 ? 13.368 0.082 -20.420 1.00 96.62 97 TRP A CA 1
ATOM 825 C C . TRP A 1 97 ? 14.821 0.481 -20.175 1.00 96.62 97 TRP A C 1
ATOM 827 O O . TRP A 1 97 ? 15.102 1.625 -19.832 1.00 96.62 97 TRP A O 1
ATOM 837 N N . LEU A 1 98 ? 15.751 -0.453 -20.362 1.00 96.94 98 LEU A N 1
ATOM 838 C CA . LEU A 1 98 ? 17.188 -0.236 -20.200 1.00 96.94 98 LEU A CA 1
ATOM 839 C C . LEU A 1 98 ? 17.801 0.370 -21.455 1.00 96.94 98 LEU A C 1
ATOM 841 O O . LEU A 1 98 ? 17.899 -0.310 -22.472 1.00 96.94 98 LEU A O 1
ATOM 845 N N . ASN A 1 99 ? 18.305 1.595 -21.369 1.00 95.75 99 ASN A N 1
ATOM 846 C CA . ASN A 1 99 ? 19.193 2.138 -22.388 1.00 95.75 99 ASN A CA 1
ATOM 847 C C . ASN A 1 99 ? 20.550 1.421 -22.318 1.00 95.75 99 ASN A C 1
ATOM 849 O O . ASN A 1 99 ? 21.283 1.541 -21.334 1.00 95.75 99 ASN A O 1
ATOM 853 N N . THR A 1 100 ? 20.901 0.691 -23.373 1.00 92.38 100 THR A N 1
ATOM 854 C CA . THR A 1 100 ? 22.114 -0.145 -23.407 1.00 92.38 100 THR A CA 1
ATOM 855 C C . THR A 1 100 ? 23.407 0.673 -23.403 1.00 92.38 100 THR A C 1
ATOM 857 O O . THR A 1 100 ? 24.452 0.170 -22.991 1.00 92.38 100 THR A O 1
ATOM 860 N N . ARG A 1 101 ? 23.357 1.941 -23.832 1.00 92.38 101 ARG A N 1
ATOM 861 C CA . ARG A 1 101 ? 24.520 2.834 -23.873 1.00 92.38 101 ARG A CA 1
ATOM 862 C C . ARG A 1 101 ? 24.725 3.547 -22.544 1.00 92.38 101 ARG A C 1
ATOM 864 O O . ARG A 1 101 ? 25.843 3.567 -22.048 1.00 92.38 101 ARG A O 1
ATOM 871 N N . SER A 1 102 ? 23.671 4.145 -21.990 1.00 92.94 102 SER A N 1
ATOM 872 C CA . SER A 1 102 ? 23.773 4.932 -20.753 1.00 92.94 102 SER A CA 1
ATOM 873 C C . SER A 1 102 ? 23.615 4.109 -19.477 1.00 92.94 102 SER A C 1
ATOM 875 O O . SER A 1 102 ? 23.843 4.645 -18.399 1.00 92.94 102 SER A O 1
ATOM 877 N N . GLN A 1 103 ? 23.223 2.832 -19.577 1.00 95.06 103 GLN A N 1
ATOM 878 C CA . GLN A 1 103 ? 22.981 1.952 -18.425 1.00 95.06 103 GLN A CA 1
ATOM 879 C C . GLN A 1 103 ? 21.929 2.519 -17.452 1.00 95.06 103 GLN A C 1
ATOM 881 O O . GLN A 1 103 ? 21.990 2.330 -16.233 1.00 95.06 103 GLN A O 1
ATOM 886 N N . ILE A 1 104 ? 20.942 3.227 -18.009 1.00 96.38 104 ILE A N 1
ATOM 887 C CA . ILE A 1 104 ? 19.808 3.799 -17.281 1.00 96.38 104 ILE A CA 1
ATOM 888 C C . ILE A 1 104 ? 18.548 3.019 -17.644 1.00 96.38 104 ILE A C 1
ATOM 890 O O . ILE A 1 104 ? 18.235 2.855 -18.822 1.00 96.38 104 ILE A O 1
ATOM 894 N N . VAL A 1 105 ? 17.807 2.576 -16.632 1.00 97.00 105 VAL A N 1
ATOM 895 C CA . VAL A 1 105 ? 16.480 1.977 -16.789 1.00 97.00 105 VAL A CA 1
ATOM 896 C C . VAL A 1 105 ? 15.417 3.049 -16.582 1.00 97.00 105 VAL A C 1
ATOM 898 O O . VAL A 1 105 ? 15.349 3.685 -15.530 1.00 97.00 105 VAL A O 1
ATOM 901 N N . GLU A 1 106 ? 14.572 3.236 -17.584 1.00 96.50 106 GLU A N 1
ATOM 902 C CA . GLU A 1 106 ? 13.451 4.167 -17.564 1.00 96.50 106 GLU A CA 1
ATOM 903 C C . GLU A 1 106 ? 12.176 3.451 -17.122 1.00 96.50 106 GLU A C 1
ATOM 905 O O . GLU A 1 106 ? 11.839 2.388 -17.647 1.00 96.50 106 GLU A O 1
ATOM 910 N N . PHE A 1 107 ? 11.454 4.055 -16.179 1.00 96.56 107 PHE A N 1
ATOM 911 C CA . PHE A 1 107 ? 10.133 3.597 -15.760 1.00 96.56 107 PHE A CA 1
ATOM 912 C C . PHE A 1 107 ? 9.102 4.323 -16.615 1.00 96.56 107 PHE A C 1
ATOM 914 O O . PHE A 1 107 ? 8.822 5.498 -16.381 1.00 96.56 107 PHE A O 1
ATOM 921 N N . ARG A 1 108 ? 8.580 3.632 -17.626 1.00 95.25 108 ARG A N 1
ATOM 922 C CA . ARG A 1 108 ? 7.577 4.152 -18.567 1.00 95.25 108 ARG A CA 1
ATOM 923 C C . ARG A 1 108 ? 6.194 3.609 -18.217 1.00 95.25 108 ARG A C 1
ATOM 925 O O . ARG A 1 108 ? 6.129 2.591 -17.518 1.00 95.25 108 ARG A O 1
ATOM 932 N N . PRO A 1 109 ? 5.093 4.221 -18.689 1.00 94.44 109 PRO A N 1
ATOM 933 C CA . PRO A 1 109 ? 3.771 3.630 -18.565 1.00 94.44 109 PRO A CA 1
ATOM 934 C C . PRO A 1 109 ? 3.757 2.152 -18.947 1.00 94.44 109 PRO A C 1
ATOM 936 O O . PRO A 1 109 ? 4.536 1.690 -19.790 1.00 94.44 109 PRO A O 1
ATOM 939 N N . ILE A 1 110 ? 2.914 1.377 -18.275 1.00 93.44 110 ILE A N 1
ATOM 940 C CA . ILE A 1 110 ? 2.858 -0.061 -18.525 1.00 93.44 110 ILE A CA 1
ATOM 941 C C . ILE A 1 110 ? 2.258 -0.357 -19.898 1.00 93.44 110 ILE A C 1
ATOM 943 O O . ILE A 1 110 ? 2.719 -1.290 -20.545 1.00 93.44 110 ILE A O 1
ATOM 947 N N . HIS A 1 111 ? 1.291 0.434 -20.370 1.00 92.69 111 HIS A N 1
ATOM 948 C CA . HIS A 1 111 ? 0.618 0.169 -21.634 1.00 92.69 111 HIS A CA 1
ATOM 949 C C . HIS A 1 111 ? 1.200 1.004 -22.776 1.00 92.69 111 HIS A C 1
ATOM 951 O O . HIS A 1 111 ? 1.167 2.231 -22.762 1.00 92.69 111 HIS A O 1
ATOM 957 N N . PHE A 1 112 ? 1.634 0.320 -23.833 1.00 89.31 112 PHE A N 1
ATOM 958 C CA . PHE A 1 112 ? 2.186 0.924 -25.050 1.00 89.31 112 PHE A CA 1
ATOM 959 C C . PHE A 1 112 ? 1.266 1.967 -25.714 1.00 89.31 112 PHE A C 1
ATOM 961 O O . PHE A 1 112 ? 1.736 2.888 -26.372 1.00 89.31 112 PHE A O 1
ATOM 968 N N . LYS A 1 113 ? -0.058 1.820 -25.567 1.00 87.81 113 LYS A N 1
ATOM 969 C CA . LYS A 1 113 ? -1.053 2.702 -26.201 1.00 87.81 113 LYS A CA 1
ATOM 970 C C . LYS A 1 113 ? -1.241 4.044 -25.486 1.00 87.81 113 LYS A C 1
ATOM 972 O O . LYS A 1 113 ? -2.019 4.865 -25.967 1.00 87.81 113 LYS A O 1
ATOM 977 N N . GLU A 1 114 ? -0.604 4.250 -24.337 1.00 87.44 114 GLU A N 1
ATOM 978 C CA . GLU A 1 114 ? -0.661 5.529 -23.632 1.00 87.44 114 GLU A CA 1
ATOM 979 C C . GLU A 1 114 ? 0.061 6.610 -24.452 1.00 87.44 114 GLU A C 1
ATOM 981 O O . GLU A 1 114 ? 1.139 6.378 -25.002 1.00 87.44 114 GLU A O 1
ATOM 986 N N . ALA A 1 115 ? -0.560 7.786 -24.584 1.00 83.31 115 ALA A N 1
ATOM 987 C CA . ALA A 1 115 ? -0.088 8.842 -25.485 1.00 83.31 115 ALA A CA 1
ATOM 988 C C . ALA A 1 115 ? 1.325 9.336 -25.131 1.00 83.31 115 ALA A C 1
ATOM 990 O O . ALA A 1 115 ? 2.093 9.720 -26.006 1.00 83.31 115 ALA A O 1
ATOM 991 N N . ASP A 1 116 ? 1.668 9.284 -23.849 1.00 87.00 116 ASP A N 1
ATOM 992 C CA . ASP A 1 116 ? 2.928 9.714 -23.264 1.00 87.00 116 ASP A CA 1
ATOM 993 C C . ASP A 1 116 ? 3.877 8.542 -22.961 1.00 87.00 116 ASP A C 1
ATOM 995 O O . ASP A 1 116 ? 4.850 8.726 -22.233 1.00 87.00 116 ASP A O 1
ATOM 999 N N . PHE A 1 117 ? 3.665 7.355 -23.548 1.00 89.12 117 PHE A N 1
ATOM 1000 C CA . PHE A 1 117 ? 4.478 6.154 -23.297 1.00 89.12 117 PHE A CA 1
ATOM 1001 C C . PHE A 1 117 ? 5.996 6.399 -23.380 1.00 89.12 117 PHE A C 1
ATOM 1003 O O . PHE A 1 117 ? 6.762 5.879 -22.569 1.00 89.12 117 PHE A O 1
ATOM 1010 N N . LEU A 1 118 ? 6.450 7.213 -24.341 1.00 87.19 118 LEU A N 1
ATOM 1011 C CA . LEU A 1 118 ? 7.870 7.545 -24.511 1.00 87.19 118 LEU A CA 1
ATOM 1012 C C . LEU A 1 118 ? 8.315 8.805 -23.758 1.00 87.19 118 LEU A C 1
ATOM 1014 O O . LEU A 1 118 ? 9.519 9.043 -23.650 1.00 87.19 118 LEU A O 1
ATOM 1018 N N . ASP A 1 119 ? 7.391 9.640 -23.295 1.00 87.38 119 ASP A N 1
ATOM 1019 C CA . ASP A 1 119 ? 7.677 10.964 -22.730 1.00 87.38 119 ASP A CA 1
ATOM 1020 C C . ASP A 1 119 ? 7.599 10.968 -21.212 1.00 87.38 119 ASP A C 1
ATOM 1022 O O . ASP A 1 119 ? 8.453 11.545 -20.532 1.00 87.38 119 ASP A O 1
ATOM 1026 N N . TYR A 1 120 ? 6.601 10.278 -20.674 1.00 90.25 120 TYR A N 1
ATOM 1027 C CA . TYR A 1 120 ? 6.376 10.175 -19.252 1.00 90.25 120 TYR A CA 1
ATOM 1028 C C . TYR A 1 120 ? 7.326 9.152 -18.638 1.00 90.25 120 TYR A C 1
ATOM 1030 O O . TYR A 1 120 ? 7.132 7.941 -18.696 1.00 90.25 120 TYR A O 1
ATOM 1038 N N . LYS A 1 121 ? 8.397 9.665 -18.036 1.00 91.31 121 LYS A N 1
ATOM 1039 C CA . LYS A 1 121 ? 9.430 8.867 -17.371 1.00 91.31 121 LYS A CA 1
ATOM 1040 C C . LYS A 1 121 ? 9.596 9.360 -15.942 1.00 91.31 121 LYS A C 1
ATOM 1042 O O . LYS A 1 121 ? 10.602 10.000 -15.662 1.00 91.31 121 LYS A O 1
ATOM 1047 N N . PRO A 1 122 ? 8.630 9.170 -15.031 1.00 92.50 122 PRO A N 1
ATOM 1048 C CA . PRO A 1 122 ? 8.682 9.779 -13.699 1.00 92.50 122 PRO A CA 1
ATOM 1049 C C . PRO A 1 122 ? 9.896 9.330 -12.877 1.00 92.50 122 PRO A C 1
ATOM 1051 O O . PRO A 1 122 ? 10.375 10.092 -12.035 1.00 92.50 122 PRO A O 1
ATOM 1054 N N . TYR A 1 123 ? 10.419 8.128 -13.147 1.00 95.06 123 TYR A N 1
ATOM 1055 C CA . TYR A 1 123 ? 11.557 7.552 -12.437 1.00 95.06 123 TYR A CA 1
ATOM 1056 C C . TYR A 1 123 ? 12.601 6.982 -13.394 1.00 95.06 123 TYR A C 1
ATOM 1058 O O . TYR A 1 123 ? 12.275 6.435 -14.451 1.00 95.06 123 TYR A O 1
ATOM 1066 N N . VAL A 1 124 ? 13.863 7.066 -12.980 1.00 95.88 124 VAL A N 1
ATOM 1067 C CA . VAL A 1 124 ? 14.996 6.430 -13.658 1.00 95.88 124 VAL A CA 1
ATOM 1068 C C . VAL A 1 124 ? 15.891 5.723 -12.645 1.00 95.88 124 VAL A C 1
ATOM 1070 O O . VAL A 1 124 ? 16.186 6.273 -11.584 1.00 95.88 124 VAL A O 1
ATOM 1073 N N . LEU A 1 125 ? 16.323 4.507 -12.975 1.00 95.88 125 LEU A N 1
ATOM 1074 C CA . LEU A 1 125 ? 17.315 3.730 -12.230 1.00 95.88 125 LEU A CA 1
ATOM 1075 C C . LEU A 1 125 ? 18.651 3.799 -12.967 1.00 95.88 125 LEU A C 1
ATOM 1077 O O . LEU A 1 125 ? 18.738 3.399 -14.123 1.00 95.88 125 LEU A O 1
ATOM 1081 N N . SER A 1 126 ? 19.702 4.263 -12.299 1.00 94.56 126 SER A N 1
ATOM 1082 C CA . SER A 1 126 ? 21.072 4.162 -12.814 1.00 94.56 126 SER A CA 1
ATOM 1083 C C . SER A 1 126 ? 21.677 2.837 -12.353 1.00 94.56 126 SER A C 1
ATOM 1085 O O . SER A 1 126 ? 21.834 2.634 -11.151 1.00 94.56 126 SER A O 1
ATOM 1087 N N . LEU A 1 127 ? 22.034 1.943 -13.282 1.00 91.31 127 LEU A N 1
ATOM 1088 C CA . LEU A 1 127 ? 22.665 0.663 -12.929 1.00 91.31 127 LEU A CA 1
ATOM 1089 C C . LEU A 1 127 ? 24.085 0.839 -12.375 1.00 91.31 127 LEU A C 1
ATOM 1091 O O . LEU A 1 127 ? 24.537 0.018 -11.587 1.00 91.31 127 LEU A O 1
ATOM 1095 N N . GLU A 1 128 ? 24.765 1.930 -12.732 1.00 91.12 128 GLU A N 1
ATOM 1096 C CA . GLU A 1 128 ? 26.092 2.262 -12.199 1.00 91.12 128 GLU A CA 1
ATOM 1097 C C . GLU A 1 128 ? 26.054 2.580 -10.700 1.00 91.12 128 GLU A C 1
ATOM 1099 O O . GLU A 1 128 ? 26.965 2.224 -9.957 1.00 91.12 128 GLU A O 1
ATOM 1104 N N . THR A 1 129 ? 25.002 3.270 -10.252 1.00 90.69 129 THR A N 1
ATOM 1105 C CA . THR A 1 129 ? 24.888 3.740 -8.862 1.00 90.69 129 THR A CA 1
ATOM 1106 C C . THR A 1 129 ? 23.898 2.940 -8.020 1.00 90.69 129 THR A C 1
ATOM 1108 O O . THR A 1 129 ? 23.936 3.022 -6.795 1.00 90.69 129 THR A O 1
ATOM 1111 N N . GLY A 1 130 ? 22.989 2.198 -8.655 1.00 90.75 130 GLY A N 1
ATOM 1112 C CA . GLY A 1 130 ? 21.881 1.496 -8.006 1.00 90.75 130 GLY A CA 1
ATOM 1113 C C . GLY A 1 130 ? 20.760 2.411 -7.498 1.00 90.75 130 GLY A C 1
ATOM 1114 O O . GLY A 1 130 ? 19.848 1.935 -6.824 1.00 90.75 130 GLY A O 1
ATOM 1115 N N . TYR A 1 131 ? 20.798 3.717 -7.785 1.00 92.44 131 TYR A N 1
ATOM 1116 C CA . TYR A 1 131 ? 19.789 4.659 -7.299 1.00 92.44 131 TYR A CA 1
ATOM 1117 C C . TYR A 1 131 ? 18.623 4.817 -8.269 1.00 92.44 131 TYR A C 1
ATOM 1119 O O . TYR A 1 131 ? 18.820 5.035 -9.466 1.00 92.44 131 TYR A O 1
ATOM 1127 N N . ILE A 1 132 ? 17.410 4.816 -7.710 1.00 94.56 132 ILE A N 1
ATOM 1128 C CA . ILE A 1 132 ? 16.191 5.262 -8.388 1.00 94.56 132 ILE A CA 1
ATOM 1129 C C . ILE A 1 132 ? 15.936 6.713 -8.010 1.00 94.56 132 ILE A C 1
ATOM 1131 O O . ILE A 1 132 ? 15.820 7.034 -6.823 1.00 94.56 132 ILE A O 1
ATOM 1135 N N . ILE A 1 133 ? 15.840 7.580 -9.014 1.00 94.19 133 ILE A N 1
ATOM 1136 C CA . ILE A 1 133 ? 15.598 9.011 -8.836 1.00 94.19 133 ILE A CA 1
ATOM 1137 C C . ILE A 1 133 ? 14.380 9.475 -9.628 1.00 94.19 133 ILE A C 1
ATOM 1139 O O . ILE A 1 133 ? 14.064 8.915 -10.680 1.00 94.19 133 ILE A O 1
ATOM 1143 N N . THR A 1 134 ? 13.710 10.516 -9.139 1.00 93.69 134 THR A N 1
ATOM 1144 C CA . THR A 1 134 ? 12.695 11.227 -9.921 1.00 93.69 134 THR A CA 1
ATOM 1145 C C . THR A 1 134 ? 13.347 12.019 -11.053 1.00 93.69 134 THR A C 1
ATOM 1147 O O . THR A 1 134 ? 14.461 12.535 -10.917 1.00 93.69 134 THR A O 1
ATOM 1150 N N . THR A 1 135 ? 12.650 12.132 -12.181 1.00 88.12 135 THR A N 1
ATOM 1151 C CA . THR A 1 135 ? 13.104 12.938 -13.331 1.00 88.12 135 THR A CA 1
ATOM 1152 C C . THR A 1 135 ? 12.696 14.405 -13.251 1.00 88.12 135 THR A C 1
ATOM 1154 O O . THR A 1 135 ? 13.165 15.212 -14.058 1.00 88.12 135 THR A O 1
ATOM 1157 N N . ASP A 1 136 ? 11.875 14.772 -12.262 1.00 84.69 136 ASP A N 1
ATOM 1158 C CA . ASP A 1 136 ? 11.536 16.164 -11.987 1.00 84.69 136 ASP A CA 1
ATOM 1159 C C . ASP A 1 136 ? 12.809 16.960 -11.657 1.00 84.69 136 ASP A C 1
ATOM 1161 O O . ASP A 1 136 ? 13.529 16.686 -10.692 1.00 84.69 136 ASP A O 1
ATOM 1165 N N . LYS A 1 137 ? 13.097 17.962 -12.494 1.00 77.88 137 LYS A N 1
ATOM 1166 C CA . LYS A 1 137 ? 14.271 18.827 -12.350 1.00 77.88 137 LYS A CA 1
ATOM 1167 C C . LYS A 1 137 ? 14.188 19.701 -11.101 1.00 77.88 137 LYS A C 1
ATOM 1169 O O . LYS A 1 137 ? 15.237 20.040 -10.556 1.00 77.88 137 LYS A O 1
ATOM 1174 N N . ASN A 1 138 ? 12.978 20.050 -10.667 1.00 79.00 138 ASN A N 1
ATOM 1175 C CA . ASN A 1 138 ? 12.747 20.947 -9.539 1.00 79.00 138 ASN A CA 1
ATOM 1176 C C . ASN A 1 138 ? 12.748 20.198 -8.205 1.00 79.00 138 ASN A C 1
ATOM 1178 O O . ASN A 1 138 ? 13.153 20.765 -7.193 1.00 79.00 138 ASN A O 1
ATOM 1182 N N . ASN A 1 139 ? 12.334 18.929 -8.202 1.00 81.75 139 ASN A N 1
ATOM 1183 C CA . ASN A 1 139 ? 12.277 18.106 -7.000 1.00 81.75 139 ASN A CA 1
ATOM 1184 C C . ASN A 1 139 ? 12.891 16.720 -7.235 1.00 81.75 139 ASN A C 1
ATOM 1186 O O . ASN A 1 139 ? 12.198 15.730 -7.493 1.00 81.75 139 ASN A O 1
ATOM 1190 N N . LYS A 1 140 ? 14.223 16.655 -7.135 1.00 87.38 140 LYS A N 1
ATOM 1191 C CA . LYS A 1 140 ? 14.960 15.392 -7.215 1.00 87.38 140 LYS A CA 1
ATOM 1192 C C . LYS A 1 140 ? 14.848 14.630 -5.902 1.00 87.38 140 LYS A C 1
ATOM 1194 O O . LYS A 1 140 ? 15.431 15.010 -4.884 1.00 87.38 140 LYS A O 1
ATOM 1199 N N . GLN A 1 141 ? 14.156 13.505 -5.964 1.00 92.31 141 GLN A N 1
ATOM 1200 C CA . GLN A 1 141 ? 13.969 12.590 -4.854 1.00 92.31 141 GLN A CA 1
ATOM 1201 C C . GLN A 1 141 ? 14.615 11.250 -5.177 1.00 92.31 141 GLN A C 1
ATOM 1203 O O . GLN A 1 141 ? 14.631 10.827 -6.333 1.00 92.31 141 GLN A O 1
ATOM 1208 N N . LYS A 1 142 ? 15.144 10.583 -4.153 1.00 93.56 142 LYS A N 1
ATOM 1209 C CA . LYS A 1 142 ? 15.769 9.262 -4.254 1.00 93.56 142 LYS A CA 1
ATOM 1210 C C . LYS A 1 142 ? 14.914 8.230 -3.533 1.00 93.56 142 LYS A C 1
ATOM 1212 O O . LYS A 1 142 ? 14.488 8.476 -2.405 1.00 93.56 142 LYS A O 1
ATOM 1217 N N . LEU A 1 143 ? 14.695 7.074 -4.151 1.00 95.56 143 LEU A N 1
ATOM 1218 C CA . LEU A 1 143 ? 14.033 5.958 -3.481 1.00 95.56 143 LEU A CA 1
ATOM 1219 C C . LEU A 1 143 ? 14.926 5.437 -2.352 1.00 95.56 143 LEU A C 1
ATOM 1221 O O . LEU A 1 143 ? 16.100 5.126 -2.558 1.00 95.56 143 LEU A O 1
ATOM 1225 N N . VAL A 1 144 ? 14.359 5.326 -1.157 1.00 94.44 144 VAL A N 1
ATOM 1226 C CA . VAL A 1 144 ? 15.020 4.690 -0.019 1.00 94.44 144 VAL A CA 1
ATOM 1227 C C . VAL A 1 144 ? 14.921 3.178 -0.190 1.00 94.44 144 VAL A C 1
ATOM 1229 O O . VAL A 1 144 ? 13.831 2.637 -0.377 1.00 94.44 144 VAL A O 1
ATOM 1232 N N . ASN A 1 145 ? 16.059 2.489 -0.100 1.00 92.62 145 ASN A N 1
ATOM 1233 C CA . ASN A 1 145 ? 16.104 1.033 -0.178 1.00 92.62 145 ASN A CA 1
ATOM 1234 C C . ASN A 1 145 ? 15.263 0.410 0.956 1.00 92.62 145 ASN A C 1
ATOM 1236 O O . ASN A 1 145 ? 15.444 0.750 2.130 1.00 92.62 145 ASN A O 1
ATOM 1240 N N . GLN A 1 146 ? 14.371 -0.520 0.608 1.00 91.94 146 GLN A N 1
ATOM 1241 C CA . GLN A 1 146 ? 13.487 -1.204 1.553 1.00 91.94 146 GLN A CA 1
ATOM 1242 C C . GLN A 1 146 ? 14.224 -2.079 2.581 1.00 91.94 146 GLN A C 1
ATOM 1244 O O . GLN A 1 146 ? 13.647 -2.424 3.608 1.00 91.94 146 GLN A O 1
ATOM 1249 N N . SER A 1 147 ? 15.479 -2.440 2.326 1.00 91.31 147 SER A N 1
ATOM 1250 C CA . SER A 1 147 ? 16.355 -3.172 3.252 1.00 91.31 147 SER A CA 1
ATOM 1251 C C . SER A 1 147 ? 17.214 -2.244 4.119 1.00 91.31 147 SER A C 1
ATOM 1253 O O . SER A 1 147 ? 18.013 -2.709 4.929 1.00 91.31 147 SER A O 1
ATOM 1255 N N . SER A 1 148 ? 17.093 -0.922 3.950 1.00 93.62 148 SER A N 1
ATOM 1256 C CA . SER A 1 148 ? 17.816 0.041 4.782 1.00 93.62 148 SER A CA 1
ATOM 1257 C C . SER A 1 148 ? 17.263 0.082 6.208 1.00 93.62 148 SER A C 1
ATOM 1259 O O . SER A 1 148 ? 16.061 -0.059 6.439 1.00 93.62 148 SER A O 1
ATOM 1261 N N . THR A 1 149 ? 18.142 0.362 7.172 1.00 95.38 149 THR A N 1
ATOM 1262 C CA . THR A 1 149 ? 17.773 0.499 8.590 1.00 95.38 149 THR A CA 1
ATOM 1263 C C . THR A 1 149 ? 16.723 1.584 8.811 1.00 95.38 149 THR A C 1
ATOM 1265 O O . THR A 1 149 ? 15.819 1.408 9.625 1.00 95.38 149 THR A O 1
ATOM 1268 N N . LEU A 1 150 ? 16.808 2.687 8.061 1.00 93.19 150 LEU A N 1
ATOM 1269 C CA . LEU A 1 150 ? 15.843 3.779 8.122 1.00 93.19 150 LEU A CA 1
ATOM 1270 C C . LEU A 1 150 ? 14.443 3.316 7.706 1.00 93.19 150 LEU A C 1
ATOM 1272 O O . LEU A 1 150 ? 13.481 3.568 8.432 1.00 93.19 150 LEU A O 1
ATOM 1276 N N . PHE A 1 151 ? 14.336 2.621 6.568 1.00 95.88 151 PHE A N 1
ATOM 1277 C CA . PHE A 1 151 ? 13.052 2.122 6.086 1.00 95.88 151 PHE A CA 1
ATOM 1278 C C . PHE A 1 151 ? 12.453 1.126 7.080 1.00 95.88 151 PHE A C 1
ATOM 1280 O O . PHE A 1 151 ? 11.307 1.291 7.491 1.00 95.88 151 PHE A O 1
ATOM 1287 N N . GLU A 1 152 ? 13.239 0.134 7.507 1.00 96.19 152 GLU A N 1
ATOM 1288 C CA . GLU A 1 152 ? 12.777 -0.915 8.422 1.00 96.19 152 GLU A CA 1
ATOM 1289 C C . GLU A 1 152 ? 12.314 -0.350 9.763 1.00 96.19 152 GLU A C 1
ATOM 1291 O O . GLU A 1 152 ? 11.260 -0.735 10.268 1.00 96.19 152 GLU A O 1
ATOM 1296 N N . THR A 1 153 ? 13.046 0.617 10.319 1.00 95.56 153 THR A N 1
ATOM 1297 C CA . THR A 1 153 ? 12.679 1.243 11.597 1.00 95.56 153 THR A CA 1
ATOM 1298 C C . THR A 1 153 ? 11.336 1.964 11.488 1.00 95.56 153 THR A C 1
ATOM 1300 O O . THR A 1 153 ? 10.431 1.713 12.282 1.00 95.56 153 THR A O 1
ATOM 1303 N N . LEU A 1 154 ? 11.163 2.820 10.476 1.00 95.88 154 LEU A N 1
ATOM 1304 C CA . LEU A 1 154 ? 9.915 3.565 10.285 1.00 95.88 154 LEU A CA 1
ATOM 1305 C C . LEU A 1 154 ? 8.741 2.637 9.940 1.00 95.88 154 LEU A C 1
ATOM 1307 O O . LEU A 1 154 ? 7.626 2.826 10.437 1.00 95.88 154 LEU A O 1
ATOM 1311 N N . PHE A 1 155 ? 8.982 1.629 9.099 1.00 97.19 155 PHE A N 1
ATOM 1312 C CA . PHE A 1 155 ? 7.964 0.672 8.684 1.00 97.19 155 PHE A CA 1
ATOM 1313 C C . PHE A 1 155 ? 7.472 -0.172 9.863 1.00 97.19 155 PHE A C 1
ATOM 1315 O O . PHE A 1 155 ? 6.275 -0.180 10.147 1.00 97.19 155 PHE A O 1
ATOM 1322 N N . THR A 1 156 ? 8.377 -0.836 10.583 1.00 96.31 156 THR A N 1
ATOM 1323 C CA . THR A 1 156 ? 8.020 -1.726 11.701 1.00 96.31 156 THR A CA 1
ATOM 1324 C C . THR A 1 156 ? 7.399 -0.977 12.877 1.00 96.31 156 THR A C 1
ATOM 1326 O O . THR A 1 156 ? 6.509 -1.508 13.540 1.00 96.31 156 THR A O 1
ATOM 1329 N N . GLN A 1 157 ? 7.811 0.268 13.122 1.00 94.75 157 GLN A N 1
ATOM 1330 C CA . GLN A 1 157 ? 7.263 1.061 14.217 1.00 94.75 157 GLN A CA 1
ATOM 1331 C C . GLN A 1 157 ? 5.831 1.546 13.933 1.00 94.75 157 GLN A C 1
ATOM 1333 O O . GLN A 1 157 ? 4.978 1.517 14.828 1.00 94.75 157 GLN A O 1
ATOM 1338 N N . TYR A 1 158 ? 5.553 1.972 12.695 1.00 96.19 158 TYR A N 1
ATOM 1339 C CA . TYR A 1 158 ? 4.315 2.683 12.363 1.00 96.19 158 TYR A CA 1
ATOM 1340 C C . TYR A 1 158 ? 3.531 2.054 11.209 1.00 96.19 158 TYR A C 1
ATOM 1342 O O . TYR A 1 158 ? 2.353 1.737 11.364 1.00 96.19 158 TYR A O 1
ATOM 1350 N N . PHE A 1 159 ? 4.154 1.871 10.045 1.00 96.69 159 PHE A N 1
ATOM 1351 C CA . PHE A 1 159 ? 3.424 1.586 8.803 1.00 96.69 159 PHE A CA 1
ATOM 1352 C C . PHE A 1 159 ? 3.010 0.121 8.623 1.00 96.69 159 PHE A C 1
ATOM 1354 O O . PHE A 1 159 ? 2.047 -0.141 7.903 1.00 96.69 159 PHE A O 1
ATOM 1361 N N . VAL A 1 160 ? 3.629 -0.810 9.357 1.00 95.62 160 VAL A N 1
ATOM 1362 C CA . VAL A 1 160 ? 3.192 -2.216 9.449 1.00 95.62 160 VAL A CA 1
ATOM 1363 C C . VAL A 1 160 ? 1.752 -2.344 9.965 1.00 95.62 160 VAL A C 1
ATOM 1365 O O . VAL A 1 160 ? 1.068 -3.325 9.695 1.00 95.62 160 VAL A O 1
ATOM 1368 N N . ARG A 1 161 ? 1.261 -1.322 10.682 1.00 94.81 161 ARG A N 1
ATOM 1369 C CA . ARG A 1 161 ? -0.110 -1.239 11.208 1.00 94.81 161 ARG A CA 1
ATOM 1370 C C . ARG A 1 161 ? -1.141 -0.864 10.143 1.00 94.81 161 ARG A C 1
ATOM 1372 O O . ARG A 1 161 ? -2.331 -0.833 10.447 1.00 94.81 161 ARG A O 1
ATOM 1379 N N . LEU A 1 162 ? -0.712 -0.518 8.931 1.00 94.75 162 LEU A N 1
ATOM 1380 C CA . LEU A 1 162 ? -1.588 -0.092 7.841 1.00 94.75 162 LEU A CA 1
ATOM 1381 C C . LEU A 1 162 ? -1.472 -1.006 6.625 1.00 94.75 162 LEU A C 1
ATOM 1383 O O . LEU A 1 162 ? -2.496 -1.369 6.048 1.00 94.75 162 LEU A O 1
ATOM 1387 N N . ASP A 1 163 ? -0.258 -1.382 6.224 1.00 92.94 163 ASP A N 1
ATOM 1388 C CA . ASP A 1 163 ? -0.042 -2.184 5.019 1.00 92.94 163 ASP A CA 1
ATOM 1389 C C . ASP A 1 163 ? 1.215 -3.058 5.094 1.00 92.94 163 ASP A C 1
ATOM 1391 O O . ASP A 1 163 ? 2.062 -2.906 5.975 1.00 92.94 163 ASP A O 1
ATOM 1395 N N . ASN A 1 164 ? 1.341 -3.964 4.127 1.00 92.44 164 ASN A N 1
ATOM 1396 C CA . ASN A 1 164 ? 2.520 -4.800 3.957 1.00 92.44 164 ASN A CA 1
ATOM 1397 C C . ASN A 1 164 ? 3.653 -4.034 3.267 1.00 92.44 164 ASN A C 1
ATOM 1399 O O . ASN A 1 164 ? 3.428 -3.135 2.453 1.00 92.44 164 ASN A O 1
ATOM 1403 N N . LYS A 1 165 ? 4.886 -4.468 3.541 1.00 93.69 165 LYS A N 1
ATOM 1404 C CA . LYS A 1 165 ? 6.128 -3.858 3.051 1.00 93.69 165 LYS A CA 1
ATOM 1405 C C . LYS A 1 165 ? 6.146 -3.562 1.537 1.00 93.69 165 LYS A C 1
ATOM 1407 O O . LYS A 1 165 ? 6.505 -2.437 1.196 1.00 93.69 165 LYS A O 1
ATOM 1412 N N . PRO A 1 166 ? 5.709 -4.458 0.624 1.00 92.94 166 PRO A N 1
ATOM 1413 C CA . PRO A 1 166 ? 5.742 -4.186 -0.821 1.00 92.94 166 PRO A CA 1
ATOM 1414 C C . PRO A 1 166 ? 4.892 -2.984 -1.257 1.00 92.94 166 PRO A C 1
ATOM 1416 O O . PRO A 1 166 ? 5.169 -2.362 -2.279 1.00 92.94 166 PRO A O 1
ATOM 1419 N N . TYR A 1 167 ? 3.881 -2.614 -0.468 1.00 93.19 167 TYR A N 1
ATOM 1420 C CA . TYR A 1 167 ? 2.970 -1.513 -0.778 1.00 93.19 167 TYR A CA 1
ATOM 1421 C C . TYR A 1 167 ? 3.399 -0.176 -0.171 1.00 93.19 167 TYR A C 1
ATOM 1423 O O . TYR A 1 167 ? 2.732 0.836 -0.414 1.00 93.19 167 TYR A O 1
ATOM 1431 N N . VAL A 1 168 ? 4.504 -0.155 0.578 1.00 95.62 168 VAL A N 1
ATOM 1432 C CA . VAL A 1 168 ? 5.065 1.046 1.195 1.00 95.62 168 VAL A CA 1
ATOM 1433 C C . VAL A 1 168 ? 6.392 1.392 0.534 1.00 95.62 168 VAL A C 1
ATOM 1435 O O . VAL A 1 168 ? 7.300 0.565 0.443 1.00 95.62 168 VAL A O 1
ATOM 1438 N N . TYR A 1 169 ? 6.528 2.640 0.098 1.00 96.50 169 TYR A N 1
ATOM 1439 C CA . TYR A 1 169 ? 7.788 3.160 -0.424 1.00 96.50 169 TYR A CA 1
ATOM 1440 C C . TYR A 1 169 ? 8.097 4.533 0.162 1.00 96.50 169 TYR A C 1
ATOM 1442 O O . TYR A 1 169 ? 7.199 5.257 0.592 1.00 96.50 169 TYR A O 1
ATOM 1450 N N . MET A 1 170 ? 9.384 4.872 0.212 1.00 96.62 170 MET A N 1
ATOM 1451 C CA . MET A 1 170 ? 9.862 6.118 0.802 1.00 96.62 170 MET A CA 1
ATOM 1452 C C . MET A 1 170 ? 10.778 6.846 -0.179 1.00 96.62 170 MET A C 1
ATOM 1454 O O . MET A 1 170 ? 11.680 6.235 -0.747 1.00 96.62 170 MET A O 1
ATOM 1458 N N . MET A 1 171 ? 10.557 8.143 -0.363 1.00 94.88 171 MET A N 1
ATOM 1459 C CA . MET A 1 171 ? 11.325 9.007 -1.256 1.00 94.88 171 MET A CA 1
ATOM 1460 C C . MET A 1 171 ? 12.020 10.089 -0.430 1.00 94.88 171 MET A C 1
ATOM 1462 O O . MET A 1 171 ? 11.361 10.928 0.181 1.00 94.88 171 MET A O 1
ATOM 1466 N N . GLY A 1 172 ? 13.349 10.063 -0.384 1.00 92.69 172 GLY A N 1
ATOM 1467 C CA . GLY A 1 172 ? 14.153 11.082 0.285 1.00 92.69 172 GLY A CA 1
ATOM 1468 C C . GLY A 1 172 ? 14.413 12.270 -0.634 1.00 92.69 172 GLY A C 1
ATOM 1469 O O . GLY A 1 172 ? 14.876 12.087 -1.761 1.00 92.69 172 GLY A O 1
ATOM 1470 N N . GLU A 1 173 ? 14.145 13.484 -0.164 1.00 87.31 173 GLU A N 1
ATOM 1471 C CA . GLU A 1 173 ? 14.533 14.703 -0.871 1.00 87.31 173 GLU A CA 1
ATOM 1472 C C . GLU A 1 173 ? 16.041 14.917 -0.767 1.00 87.31 173 GLU A C 1
ATOM 1474 O O . GLU A 1 173 ? 16.633 14.844 0.312 1.00 87.31 173 GLU A O 1
ATOM 1479 N N . HIS A 1 174 ? 16.674 15.213 -1.899 1.00 65.81 174 HIS A N 1
ATOM 1480 C CA . HIS A 1 174 ? 18.078 15.591 -1.919 1.00 65.81 174 HIS A CA 1
ATOM 1481 C C . HIS A 1 174 ? 18.213 17.103 -1.700 1.00 65.81 174 HIS A C 1
ATOM 1483 O O . HIS A 1 174 ? 18.517 17.845 -2.634 1.00 65.81 174 HIS A O 1
ATOM 1489 N N . SER A 1 175 ? 17.964 17.576 -0.477 1.00 60.06 175 SER A N 1
ATOM 1490 C CA . SER A 1 175 ? 18.232 18.975 -0.133 1.00 60.06 175 SER A CA 1
ATOM 1491 C C . SER A 1 175 ? 19.701 19.162 0.246 1.00 60.06 175 SER A C 1
ATOM 1493 O O . SER A 1 175 ? 20.242 18.439 1.078 1.00 60.06 175 SER A O 1
ATOM 1495 N N . SER A 1 176 ? 20.355 20.155 -0.360 1.00 56.19 176 SER A N 1
ATOM 1496 C CA . SER A 1 176 ? 21.711 20.602 -0.004 1.00 56.19 176 SER A CA 1
ATOM 1497 C C . SER A 1 176 ? 21.764 21.296 1.365 1.00 56.19 176 SER A C 1
ATOM 1499 O O . SER A 1 176 ? 22.845 21.580 1.876 1.00 56.19 176 SER A O 1
ATOM 1501 N N . GLN A 1 177 ? 20.601 21.611 1.940 1.00 56.12 177 GLN A N 1
ATOM 1502 C CA . GLN A 1 177 ? 20.459 22.180 3.272 1.00 56.12 177 GLN A CA 1
ATOM 1503 C C . GLN A 1 177 ? 20.118 21.062 4.256 1.00 56.12 177 GLN A C 1
ATOM 1505 O O . GLN A 1 177 ? 19.373 20.146 3.932 1.00 56.12 177 GLN A O 1
ATOM 1510 N N . SER A 1 178 ? 20.668 21.161 5.460 1.00 61.53 178 SER A N 1
ATOM 1511 C CA . SER A 1 178 ? 20.710 20.189 6.565 1.00 61.53 178 SER A CA 1
ATOM 1512 C C . SER A 1 178 ? 19.399 19.512 7.010 1.00 61.53 178 SER A C 1
ATOM 1514 O O . SER A 1 178 ? 19.441 18.712 7.945 1.00 61.53 178 SER A O 1
ATOM 1516 N N . ASN A 1 179 ? 18.253 19.785 6.382 1.00 75.69 179 ASN A N 1
ATOM 1517 C CA . ASN A 1 179 ? 16.996 19.105 6.675 1.00 75.69 179 ASN A CA 1
ATOM 1518 C C . ASN A 1 179 ? 16.752 17.960 5.679 1.00 75.69 179 ASN A C 1
ATOM 1520 O O . ASN A 1 179 ? 16.494 18.183 4.494 1.00 75.69 179 ASN A O 1
ATOM 1524 N N . ILE A 1 180 ? 16.830 16.726 6.180 1.00 85.38 180 ILE A N 1
ATOM 1525 C CA . ILE A 1 180 ? 16.487 15.521 5.427 1.00 85.38 180 ILE A CA 1
ATOM 1526 C C . ILE A 1 180 ? 14.986 15.286 5.579 1.00 85.38 180 ILE A C 1
ATOM 1528 O O . ILE A 1 180 ? 14.496 14.960 6.663 1.00 85.38 180 ILE A O 1
ATOM 1532 N N . ILE A 1 181 ? 14.274 15.417 4.465 1.00 92.06 181 ILE A N 1
ATOM 1533 C CA . ILE A 1 181 ? 12.842 15.159 4.369 1.00 92.06 181 ILE A CA 1
ATOM 1534 C C . ILE A 1 181 ? 12.630 13.843 3.630 1.00 92.06 181 ILE A C 1
ATOM 1536 O O . ILE A 1 181 ? 13.173 13.632 2.545 1.00 92.06 181 ILE A O 1
ATOM 1540 N N . ILE A 1 182 ? 11.812 12.965 4.205 1.00 94.81 182 ILE A N 1
ATOM 1541 C CA . ILE A 1 182 ? 11.437 11.689 3.595 1.00 94.81 182 ILE A CA 1
ATOM 1542 C C . ILE A 1 182 ? 9.923 11.635 3.435 1.00 94.81 182 ILE A C 1
ATOM 1544 O O . ILE A 1 182 ? 9.176 11.746 4.404 1.00 94.81 182 ILE A O 1
ATOM 1548 N N . HIS A 1 183 ? 9.465 11.425 2.208 1.00 95.56 183 HIS A N 1
ATOM 1549 C CA . HIS A 1 183 ? 8.058 11.205 1.892 1.00 95.56 183 HIS A CA 1
ATOM 1550 C C . HIS A 1 183 ? 7.762 9.715 1.931 1.00 95.56 183 HIS A C 1
ATOM 1552 O O . HIS A 1 183 ? 8.382 8.947 1.201 1.00 95.56 183 HIS A O 1
ATOM 1558 N N . ILE A 1 184 ? 6.830 9.294 2.778 1.00 97.38 184 ILE A N 1
ATOM 1559 C CA . ILE A 1 184 ? 6.376 7.907 2.885 1.00 97.38 184 ILE A CA 1
ATOM 1560 C C . ILE A 1 184 ? 5.031 7.776 2.182 1.00 97.38 184 ILE A C 1
ATOM 1562 O O . ILE A 1 184 ? 4.107 8.535 2.462 1.00 97.38 184 ILE A O 1
ATOM 1566 N N . HIS A 1 185 ? 4.898 6.782 1.313 1.00 96.88 185 HIS A N 1
ATOM 1567 C CA . HIS A 1 185 ? 3.700 6.547 0.519 1.00 96.88 185 HIS A CA 1
ATOM 1568 C C . HIS A 1 185 ? 3.176 5.131 0.738 1.00 96.88 185 HIS A C 1
ATOM 1570 O O . HIS A 1 185 ? 3.921 4.160 0.596 1.00 96.88 185 HIS A O 1
ATOM 1576 N N . LEU A 1 186 ? 1.881 5.012 1.038 1.00 95.56 186 LEU A N 1
ATOM 1577 C CA . LEU A 1 186 ? 1.178 3.735 1.136 1.00 95.56 186 LEU A CA 1
ATOM 1578 C C . LEU A 1 186 ? 0.313 3.572 -0.112 1.00 95.56 186 LEU A C 1
ATOM 1580 O O . LEU A 1 186 ? -0.821 4.042 -0.177 1.00 95.56 186 LEU A O 1
ATOM 1584 N N . SER A 1 187 ? 0.887 2.928 -1.123 1.00 91.88 187 SER A N 1
ATOM 1585 C CA . SER A 1 187 ? 0.377 2.909 -2.499 1.00 91.88 187 SER A CA 1
ATOM 1586 C C . SER A 1 187 ? -1.056 2.401 -2.647 1.00 91.88 187 SER A C 1
ATOM 1588 O O . SER A 1 187 ? -1.834 2.997 -3.387 1.00 91.88 187 SER A O 1
ATOM 1590 N N . ARG A 1 188 ? -1.425 1.337 -1.923 1.00 90.06 188 ARG A N 1
ATOM 1591 C CA . ARG A 1 188 ? -2.786 0.784 -1.944 1.00 90.06 188 ARG A CA 1
ATOM 1592 C C . ARG A 1 188 ? -3.791 1.743 -1.316 1.00 90.06 188 ARG A C 1
ATOM 1594 O O . ARG A 1 188 ? -4.856 1.954 -1.875 1.00 90.06 188 ARG A O 1
ATOM 1601 N N . LEU A 1 189 ? -3.444 2.318 -0.165 1.00 91.38 189 LEU A N 1
ATOM 1602 C CA . LEU A 1 189 ? -4.334 3.185 0.611 1.00 91.38 189 LEU A CA 1
ATOM 1603 C C . LEU A 1 189 ? -4.422 4.614 0.059 1.00 91.38 189 LEU A C 1
ATOM 1605 O O . LEU A 1 189 ? -5.324 5.353 0.437 1.00 91.38 189 LEU A O 1
ATOM 1609 N N . GLY A 1 190 ? -3.485 5.024 -0.799 1.00 91.75 190 GLY A N 1
ATOM 1610 C CA . GLY A 1 190 ? -3.455 6.370 -1.373 1.00 91.75 190 GLY A CA 1
ATOM 1611 C C . GLY A 1 190 ? -3.093 7.479 -0.378 1.00 91.75 190 GLY A C 1
ATOM 1612 O O . GLY A 1 190 ? -3.238 8.653 -0.707 1.00 91.75 190 GLY A O 1
ATOM 1613 N N . ILE A 1 191 ? -2.601 7.125 0.812 1.00 94.31 191 ILE A N 1
ATOM 1614 C CA . ILE A 1 191 ? -2.194 8.070 1.861 1.00 94.31 191 ILE A CA 1
ATOM 1615 C C . ILE A 1 191 ? -0.681 8.273 1.871 1.00 94.31 191 ILE A C 1
ATOM 1617 O O . ILE A 1 191 ? 0.086 7.374 1.498 1.00 94.31 191 ILE A O 1
ATOM 1621 N N . ALA A 1 192 ? -0.243 9.448 2.317 1.00 96.44 192 ALA A N 1
ATOM 1622 C CA . ALA A 1 192 ? 1.169 9.765 2.425 1.00 96.44 192 ALA A CA 1
ATOM 1623 C C . ALA A 1 192 ? 1.510 10.554 3.690 1.00 96.44 192 ALA A C 1
ATOM 1625 O O . ALA A 1 192 ? 0.719 11.310 4.253 1.00 96.44 192 ALA A O 1
ATOM 1626 N N . PHE A 1 193 ? 2.755 10.396 4.108 1.00 97.19 193 PHE A N 1
ATOM 1627 C CA . PHE A 1 193 ? 3.312 11.042 5.280 1.00 97.19 193 PHE A CA 1
ATOM 1628 C C . PHE A 1 193 ? 4.636 11.703 4.933 1.00 97.19 193 PHE A C 1
ATOM 1630 O O . PHE A 1 193 ? 5.314 11.312 3.985 1.00 97.19 193 PHE A O 1
ATOM 1637 N N . LYS A 1 194 ? 5.023 12.689 5.732 1.00 95.88 194 LYS A N 1
ATOM 1638 C CA . LYS A 1 194 ? 6.302 13.378 5.611 1.00 95.88 194 LYS A CA 1
ATOM 1639 C C . LYS A 1 194 ? 7.061 13.235 6.920 1.00 95.88 194 LYS A C 1
ATOM 1641 O O . LYS A 1 194 ? 6.596 13.692 7.958 1.00 95.88 194 LYS A O 1
ATOM 1646 N N . TYR A 1 195 ? 8.219 12.597 6.868 1.00 95.25 195 TYR A N 1
ATOM 1647 C CA . TYR A 1 195 ? 9.155 12.520 7.977 1.00 95.25 195 TYR A CA 1
ATOM 1648 C C . TYR A 1 195 ? 10.185 13.640 7.861 1.00 95.25 195 TYR A C 1
ATOM 1650 O O . TYR A 1 195 ? 10.873 13.757 6.846 1.00 95.25 195 TYR A O 1
ATOM 1658 N N . ASP A 1 196 ? 10.272 14.459 8.904 1.00 92.38 196 ASP A N 1
ATOM 1659 C CA . ASP A 1 196 ? 11.287 15.495 9.063 1.00 92.38 196 ASP A CA 1
ATOM 1660 C C . ASP A 1 196 ? 12.347 14.988 10.051 1.00 92.38 196 ASP A C 1
ATOM 1662 O O . ASP A 1 196 ? 12.064 14.770 11.234 1.00 92.38 196 ASP A O 1
ATOM 1666 N N . ALA A 1 197 ? 13.567 14.767 9.557 1.00 88.75 197 ALA A N 1
ATOM 1667 C CA . ALA A 1 197 ? 14.647 14.195 10.355 1.00 88.75 197 ALA A CA 1
ATOM 1668 C C . ALA A 1 197 ? 15.184 15.155 11.430 1.00 88.75 197 ALA A C 1
ATOM 1670 O O . ALA A 1 197 ? 15.749 14.698 12.422 1.00 88.75 197 ALA A O 1
ATOM 1671 N N . THR A 1 198 ? 15.013 16.470 11.260 1.00 88.69 198 THR A N 1
ATOM 1672 C CA . THR A 1 198 ? 15.459 17.476 12.235 1.00 88.69 198 THR A CA 1
ATOM 1673 C C . THR A 1 198 ? 14.572 17.469 13.478 1.00 88.69 198 THR A C 1
ATOM 1675 O O . THR A 1 198 ? 15.064 17.547 14.601 1.00 88.69 198 THR A O 1
ATOM 1678 N N . THR A 1 199 ? 13.261 17.352 13.287 1.00 89.31 199 THR A N 1
ATOM 1679 C CA . THR A 1 199 ? 12.272 17.346 14.377 1.00 89.31 199 THR A CA 1
ATOM 1680 C C . THR A 1 199 ? 11.932 15.942 14.877 1.00 89.31 199 THR A C 1
ATOM 1682 O O . THR A 1 199 ? 11.400 15.790 15.981 1.00 89.31 199 THR A O 1
ATOM 1685 N N . ASN A 1 200 ? 12.249 14.908 14.090 1.00 90.56 200 ASN A N 1
ATOM 1686 C CA . ASN A 1 200 ? 11.836 13.525 14.320 1.00 90.56 200 ASN A CA 1
ATOM 1687 C C . ASN A 1 200 ? 10.303 13.417 14.481 1.00 90.56 200 ASN A C 1
ATOM 1689 O O . ASN A 1 200 ? 9.777 12.820 15.431 1.00 90.56 200 ASN A O 1
ATOM 1693 N N . ILE A 1 201 ? 9.581 14.092 13.582 1.00 93.19 201 ILE A N 1
ATOM 1694 C CA . ILE A 1 201 ? 8.117 14.118 13.516 1.00 93.19 201 ILE A CA 1
ATOM 1695 C C . ILE A 1 201 ? 7.690 13.608 12.143 1.00 93.19 201 ILE A C 1
ATOM 1697 O O . ILE A 1 201 ? 8.264 13.975 11.118 1.00 93.19 201 ILE A O 1
ATOM 1701 N N . ILE A 1 202 ? 6.660 12.761 12.136 1.00 96.12 202 ILE A N 1
ATOM 1702 C CA . ILE A 1 202 ? 6.022 12.274 10.915 1.00 96.12 202 ILE A CA 1
ATOM 1703 C C . ILE A 1 202 ? 4.652 12.932 10.802 1.00 96.12 202 ILE A C 1
ATOM 1705 O O . ILE A 1 202 ? 3.767 12.643 11.607 1.00 96.12 202 ILE A O 1
ATOM 1709 N N . THR A 1 203 ? 4.470 13.814 9.826 1.00 95.94 203 THR A N 1
ATOM 1710 C CA . THR A 1 203 ? 3.209 14.526 9.591 1.00 95.94 203 THR A CA 1
ATOM 1711 C C . THR A 1 203 ? 2.365 13.827 8.533 1.00 95.94 203 THR A C 1
ATOM 1713 O O . THR A 1 203 ? 2.898 13.209 7.610 1.00 95.94 203 THR A O 1
ATOM 1716 N N . SER A 1 204 ? 1.040 13.889 8.675 1.00 95.81 204 SER A N 1
ATOM 1717 C CA . SER A 1 204 ? 0.118 13.381 7.653 1.00 95.81 204 SER A CA 1
ATOM 1718 C C . SER A 1 204 ? -0.085 14.425 6.559 1.00 95.81 204 SER A C 1
ATOM 1720 O O . SER A 1 204 ? -0.188 15.618 6.845 1.00 95.81 204 SER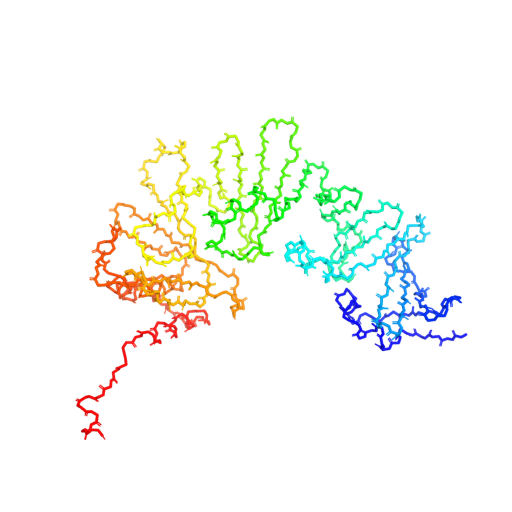 A O 1
ATOM 1722 N N . ARG A 1 205 ? -0.160 13.982 5.300 1.00 94.56 205 ARG A N 1
ATOM 1723 C CA . ARG A 1 205 ? -0.507 14.861 4.179 1.00 94.56 205 ARG A CA 1
ATOM 1724 C C . ARG A 1 205 ? -2.018 15.066 4.067 1.00 94.56 205 ARG A C 1
ATOM 1726 O O . ARG A 1 205 ? -2.461 16.158 3.735 1.00 94.56 205 ARG A O 1
ATOM 1733 N N . GLU A 1 206 ? -2.800 14.027 4.342 1.00 92.56 206 GLU A N 1
ATOM 1734 C CA . GLU A 1 206 ? -4.262 14.025 4.222 1.00 92.56 206 GLU A CA 1
ATOM 1735 C C . GLU A 1 206 ? -4.949 14.690 5.424 1.00 92.56 206 GLU A C 1
ATOM 1737 O O . GLU A 1 206 ? -6.040 15.243 5.291 1.00 92.56 206 GLU A O 1
ATOM 1742 N N . TYR A 1 207 ? -4.307 14.664 6.597 1.00 91.25 207 TYR A N 1
ATOM 1743 C CA . TYR A 1 207 ? -4.811 15.294 7.814 1.00 91.25 207 TYR A CA 1
ATOM 1744 C C . TYR A 1 207 ? -3.873 16.409 8.265 1.00 91.25 207 TYR A C 1
ATOM 1746 O O . TYR A 1 207 ? -2.903 16.173 8.986 1.00 91.25 207 TYR A O 1
ATOM 1754 N N . SER A 1 208 ? -4.195 17.635 7.849 1.00 88.38 208 SER A N 1
ATOM 1755 C CA . SER A 1 208 ? -3.492 18.842 8.285 1.00 88.38 208 SER A CA 1
ATOM 1756 C C . SER A 1 208 ? -3.452 18.943 9.810 1.00 88.38 208 SER A C 1
ATOM 1758 O O . SER A 1 208 ? -4.364 18.495 10.505 1.00 88.38 208 SER A O 1
ATOM 1760 N N . ASP A 1 209 ? -2.366 19.521 10.317 1.00 88.44 209 ASP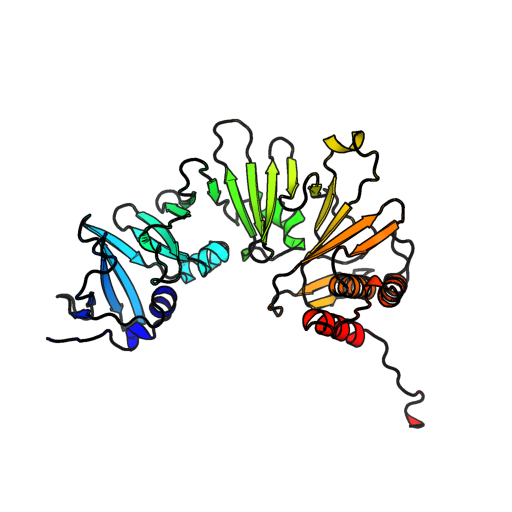 A N 1
ATOM 1761 C CA . ASP A 1 209 ? -2.091 19.701 11.745 1.00 88.44 209 ASP A CA 1
ATOM 1762 C C . ASP A 1 209 ? -2.000 18.416 12.586 1.00 88.44 209 ASP A C 1
ATOM 1764 O O . ASP A 1 209 ? -1.973 18.491 13.816 1.00 88.44 209 ASP A O 1
ATOM 1768 N N . MET A 1 210 ? -1.884 17.247 11.947 1.00 92.00 210 MET A N 1
ATOM 1769 C CA . MET A 1 210 ? -1.742 15.953 12.615 1.00 92.00 210 MET A CA 1
ATOM 1770 C C . MET A 1 210 ? -0.383 15.304 12.328 1.00 92.00 210 MET A C 1
ATOM 1772 O O . MET A 1 210 ? 0.131 15.321 11.205 1.00 92.00 210 MET A O 1
ATOM 1776 N N . CYS A 1 211 ? 0.178 14.658 13.346 1.00 95.00 211 CYS A N 1
ATOM 1777 C CA . CYS A 1 211 ? 1.359 13.810 13.249 1.00 95.00 211 CYS A CA 1
ATOM 1778 C C . CYS A 1 211 ? 1.103 12.424 13.838 1.00 95.00 211 CYS A C 1
ATOM 1780 O O . CYS A 1 211 ? 0.177 12.227 14.621 1.00 95.00 211 CYS A O 1
ATOM 1782 N N . ILE A 1 212 ? 1.939 11.453 13.485 1.00 96.00 212 ILE A N 1
ATOM 1783 C CA . ILE A 1 212 ? 1.872 10.111 14.063 1.00 96.00 212 ILE A CA 1
ATOM 1784 C C . ILE A 1 212 ? 2.149 10.182 15.572 1.00 96.00 212 ILE A C 1
ATOM 1786 O O . ILE A 1 212 ? 3.150 10.753 16.006 1.00 96.00 212 ILE A O 1
ATOM 1790 N N . ASP A 1 213 ? 1.262 9.594 16.378 1.00 93.81 213 ASP A N 1
ATOM 1791 C CA . ASP A 1 213 ? 1.443 9.496 17.827 1.00 93.81 213 ASP A CA 1
ATOM 1792 C C . ASP A 1 213 ? 2.588 8.519 18.146 1.00 93.81 213 ASP A C 1
ATOM 1794 O O . ASP A 1 213 ? 2.593 7.379 17.685 1.00 93.81 213 ASP A O 1
ATOM 1798 N N . ARG A 1 214 ? 3.579 8.932 18.938 1.00 91.12 214 ARG A N 1
ATOM 1799 C CA . ARG A 1 214 ? 4.761 8.091 19.207 1.00 91.12 214 ARG A CA 1
ATOM 1800 C C . ARG A 1 214 ? 4.440 6.825 20.002 1.00 91.12 214 ARG A C 1
ATOM 1802 O O . ARG A 1 214 ? 5.163 5.841 19.878 1.00 91.12 214 ARG A O 1
ATOM 1809 N N . TYR A 1 215 ? 3.383 6.843 20.811 1.00 90.06 215 TYR A N 1
ATOM 1810 C CA . TYR A 1 215 ? 3.035 5.727 21.686 1.00 90.06 215 TYR A CA 1
ATOM 1811 C C . TYR A 1 215 ? 2.127 4.709 21.002 1.00 90.06 215 TYR A C 1
ATOM 1813 O O . TYR A 1 215 ? 2.093 3.559 21.433 1.00 90.06 215 TYR A O 1
ATOM 1821 N N . GLN A 1 216 ? 1.397 5.113 19.951 1.00 93.62 216 GLN A N 1
ATOM 1822 C CA . GLN A 1 216 ? 0.439 4.257 19.232 1.00 93.62 216 GLN A CA 1
ATOM 1823 C C . GLN A 1 216 ? -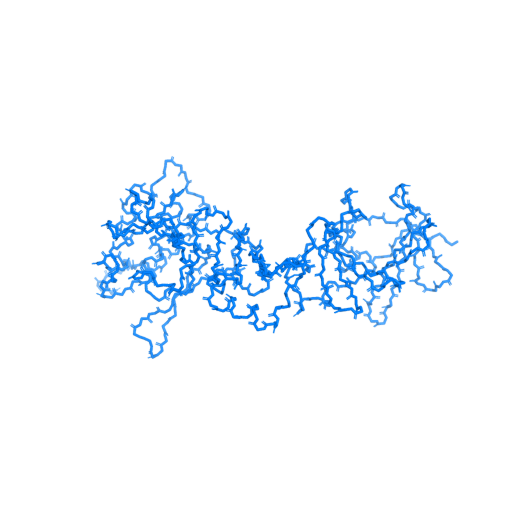0.507 3.487 20.173 1.00 93.62 216 GLN A C 1
ATOM 1825 O O . GLN A 1 216 ? -0.960 2.384 19.866 1.00 93.62 216 GLN A O 1
ATOM 1830 N N . TRP A 1 217 ? -0.795 4.063 21.342 1.00 90.69 217 TRP A N 1
ATOM 1831 C CA . TRP A 1 217 ? -1.646 3.462 22.354 1.00 90.69 217 TRP A CA 1
ATOM 1832 C C . TRP A 1 217 ? -3.001 4.157 22.346 1.00 90.69 217 TRP A C 1
ATOM 1834 O O . TRP A 1 217 ? -3.101 5.357 22.597 1.00 90.69 217 TRP A O 1
ATOM 1844 N N . LEU A 1 218 ? -4.040 3.388 22.031 1.00 87.56 218 LEU A N 1
ATOM 1845 C CA . LEU A 1 218 ? -5.403 3.890 21.902 1.00 87.56 218 LEU A CA 1
ATOM 1846 C C . LEU A 1 218 ? -6.168 3.884 23.232 1.00 87.56 218 LEU A C 1
ATOM 1848 O O . LEU A 1 218 ? -7.135 4.622 23.382 1.00 87.56 218 LEU A O 1
ATOM 1852 N N . GLY A 1 219 ? -5.798 2.997 24.161 1.00 90.31 219 GLY A N 1
ATOM 1853 C CA . GLY A 1 219 ? -6.547 2.711 25.393 1.00 90.31 219 GLY A CA 1
ATOM 1854 C C . GLY A 1 219 ? -7.867 1.939 25.199 1.00 90.31 219 GLY A C 1
ATOM 1855 O O . GLY A 1 219 ? -8.357 1.355 26.160 1.00 90.31 219 GLY A O 1
ATOM 1856 N N . THR A 1 220 ? -8.393 1.885 23.972 1.00 93.56 220 THR A N 1
ATOM 1857 C CA . THR A 1 220 ? -9.496 1.020 23.514 1.00 93.56 220 THR A CA 1
ATOM 1858 C C . THR A 1 220 ? -9.028 0.125 22.360 1.00 93.56 220 THR A C 1
ATOM 1860 O O . THR A 1 220 ? -7.875 0.218 21.935 1.00 93.56 220 THR A O 1
ATOM 1863 N N . LEU A 1 221 ? -9.906 -0.745 21.850 1.00 95.25 221 LEU A N 1
ATOM 1864 C CA . LEU A 1 221 ? -9.600 -1.723 20.798 1.00 95.25 221 LEU A CA 1
ATOM 1865 C C . LEU A 1 221 ? -8.379 -2.588 21.153 1.00 95.25 221 LEU A C 1
ATOM 1867 O O . LEU A 1 221 ? -7.503 -2.852 20.327 1.00 95.25 221 LEU A O 1
ATOM 1871 N N . THR A 1 222 ? -8.297 -3.002 22.418 1.00 92.81 222 THR A N 1
ATOM 1872 C CA . THR A 1 222 ? -7.162 -3.756 22.953 1.00 92.81 222 THR A CA 1
ATOM 1873 C C . THR A 1 222 ? -6.913 -5.021 22.132 1.00 92.81 222 THR A C 1
ATOM 1875 O O . THR A 1 222 ? -7.831 -5.752 21.774 1.00 92.81 222 THR A O 1
ATOM 1878 N N . GLY A 1 223 ? -5.646 -5.280 21.805 1.00 92.00 223 GLY A N 1
ATOM 1879 C CA . GLY A 1 223 ? -5.249 -6.431 20.992 1.00 92.00 223 GLY A CA 1
ATOM 1880 C C . GLY A 1 223 ? -5.335 -6.216 19.479 1.00 92.00 223 GLY A C 1
ATOM 1881 O O . GLY A 1 223 ? -4.823 -7.060 18.744 1.00 92.00 223 GLY A O 1
ATOM 1882 N N . LEU A 1 224 ? -5.905 -5.105 19.000 1.00 95.25 224 LEU A N 1
ATOM 1883 C CA . LEU A 1 224 ? -5.867 -4.737 17.586 1.00 95.25 224 LEU A CA 1
ATOM 1884 C C . LEU A 1 224 ? -4.441 -4.362 17.155 1.00 95.25 224 LEU A C 1
ATOM 1886 O O . LEU A 1 224 ? -3.818 -3.470 17.731 1.00 95.25 224 LEU A O 1
ATOM 1890 N N . THR A 1 225 ? -3.920 -5.035 16.128 1.00 93.62 225 THR A N 1
ATOM 1891 C CA . THR A 1 225 ? -2.563 -4.778 15.610 1.00 93.62 225 THR A CA 1
ATOM 1892 C C . THR A 1 225 ? -2.533 -3.755 14.481 1.00 93.62 225 THR A C 1
ATOM 1894 O O . THR A 1 225 ? -1.488 -3.160 14.225 1.00 93.62 225 THR A O 1
ATOM 1897 N N . PHE A 1 226 ? -3.660 -3.566 13.794 1.00 94.62 226 PHE A N 1
ATOM 1898 C CA . PHE A 1 226 ? -3.806 -2.619 12.693 1.00 94.62 226 PHE A CA 1
ATOM 1899 C C . PHE A 1 226 ? -4.466 -1.330 13.165 1.00 94.62 226 PHE A C 1
ATOM 1901 O O . PHE A 1 226 ? -5.436 -1.349 13.910 1.00 94.62 226 PHE A O 1
ATOM 1908 N N . GLY A 1 227 ? -3.972 -0.199 12.691 1.00 95.50 227 GLY A N 1
ATOM 1909 C CA . GLY A 1 227 ? -4.436 1.104 13.132 1.00 95.50 227 GLY A CA 1
ATOM 1910 C C . GLY A 1 227 ? -3.266 2.034 13.388 1.00 95.50 227 GLY A C 1
ATOM 1911 O O . GLY A 1 227 ? -2.385 1.714 14.185 1.00 95.50 227 GLY A O 1
ATOM 1912 N N . LEU A 1 228 ? -3.263 3.181 12.720 1.00 97.31 228 LEU A N 1
ATOM 1913 C CA . LEU A 1 228 ? -2.282 4.233 12.941 1.00 97.31 228 LEU A CA 1
ATOM 1914 C C . LEU A 1 228 ? -2.951 5.408 13.644 1.00 97.31 228 LEU A C 1
ATOM 1916 O O . LEU A 1 228 ? -3.839 6.057 13.087 1.00 97.31 228 LEU A O 1
ATOM 1920 N N . LEU A 1 229 ? -2.522 5.666 14.876 1.00 96.31 229 LEU A N 1
ATOM 1921 C CA . LEU A 1 229 ? -3.002 6.781 15.677 1.00 96.31 229 LEU A CA 1
ATOM 1922 C C . LEU A 1 229 ? -2.251 8.062 15.304 1.00 96.31 229 LEU A C 1
ATOM 1924 O O . LEU A 1 229 ? -1.019 8.095 15.274 1.00 96.31 229 LEU A O 1
ATOM 1928 N N . LEU A 1 230 ? -3.005 9.122 15.062 1.00 95.62 230 LEU A N 1
ATOM 1929 C CA . LEU A 1 230 ? -2.531 10.468 14.809 1.00 95.62 230 LEU A CA 1
ATOM 1930 C C . LEU A 1 230 ? -2.941 11.382 15.961 1.00 95.62 230 LEU A C 1
ATOM 1932 O O . LEU A 1 230 ? -4.074 11.318 16.439 1.00 95.62 230 LEU A O 1
ATOM 1936 N N . SER A 1 231 ? -2.029 12.261 16.349 1.00 92.75 231 SER A N 1
ATOM 1937 C CA . SER A 1 231 ? -2.213 13.281 17.375 1.00 92.75 231 SER A CA 1
ATOM 1938 C C . SER A 1 231 ? -1.956 14.670 16.788 1.00 92.75 231 SER A C 1
ATOM 1940 O O . SER A 1 231 ? -1.204 14.786 15.816 1.00 92.75 231 SER A O 1
ATOM 1942 N N . PRO A 1 232 ? -2.550 15.734 17.353 1.00 90.38 232 PRO A N 1
ATOM 1943 C CA . PRO A 1 232 ? -2.264 17.096 16.920 1.00 90.38 232 PRO A CA 1
ATOM 1944 C C . PRO A 1 232 ? -0.778 17.438 17.033 1.00 90.38 232 PRO A C 1
ATOM 1946 O O . PRO A 1 232 ? -0.081 16.943 17.922 1.00 90.38 232 PRO A O 1
ATOM 1949 N N . LEU A 1 233 ? -0.302 18.312 16.148 1.00 88.00 233 LEU A N 1
ATOM 1950 C CA . LEU A 1 233 ? 1.080 18.776 16.168 1.00 88.00 233 LEU A CA 1
ATOM 1951 C C . LEU A 1 233 ? 1.435 19.467 17.498 1.00 88.00 233 LEU A C 1
ATOM 1953 O O . LEU A 1 233 ? 0.656 20.301 17.970 1.00 88.00 233 LEU A O 1
ATOM 1957 N N . PRO A 1 234 ? 2.648 19.239 18.047 1.00 77.31 234 PRO A N 1
ATOM 1958 C CA . PRO A 1 234 ? 3.046 19.788 19.343 1.00 77.31 234 PRO A CA 1
ATOM 1959 C C . PRO A 1 234 ? 2.947 21.316 19.449 1.00 77.31 234 PRO A C 1
ATOM 1961 O O . PRO A 1 234 ? 2.602 21.864 20.492 1.00 77.31 234 PRO A O 1
ATOM 1964 N N . VAL A 1 235 ? 3.225 22.017 18.348 1.00 69.25 235 VAL A N 1
ATOM 1965 C CA . VAL A 1 235 ? 3.224 23.488 18.282 1.00 69.25 235 VAL A CA 1
ATOM 1966 C C . VAL A 1 235 ? 1.805 24.063 18.393 1.00 69.25 235 VAL A C 1
ATOM 1968 O O . VAL A 1 235 ? 1.616 25.179 18.874 1.00 69.25 235 VAL A O 1
ATOM 1971 N N . ASN A 1 236 ? 0.792 23.282 18.013 1.00 58.69 236 ASN A N 1
ATOM 1972 C CA . ASN A 1 236 ? -0.604 23.705 18.007 1.00 58.69 236 ASN A CA 1
ATOM 1973 C C . ASN A 1 236 ? -1.321 23.435 19.340 1.00 58.69 236 ASN A C 1
ATOM 1975 O O . ASN A 1 236 ? -2.463 23.866 19.497 1.00 58.69 236 ASN A O 1
ATOM 1979 N N . HIS A 1 237 ? -0.668 22.805 20.329 1.00 55.44 237 HIS A N 1
ATOM 1980 C CA . HIS A 1 237 ? -1.266 22.577 21.653 1.00 55.44 237 HIS A CA 1
ATOM 1981 C C . HIS A 1 237 ? -1.706 23.873 22.353 1.00 55.44 237 HIS A C 1
ATOM 1983 O O . HIS A 1 237 ? -2.650 23.839 23.133 1.00 55.44 237 HIS A O 1
ATOM 1989 N N . TYR A 1 238 ? -1.077 25.012 22.040 1.00 51.84 238 TYR A N 1
ATOM 1990 C CA . TYR A 1 238 ? -1.419 26.321 22.613 1.00 51.84 238 TYR A CA 1
ATOM 1991 C C . TYR A 1 238 ? -2.501 27.093 21.839 1.00 51.84 238 TYR A C 1
ATOM 1993 O O . TYR A 1 238 ? -2.976 28.111 22.328 1.00 51.84 238 TYR A O 1
ATOM 2001 N N . ARG A 1 239 ? -2.873 26.648 20.628 1.00 51.59 239 ARG A N 1
ATOM 2002 C CA . ARG A 1 239 ? -3.904 27.290 19.780 1.00 51.59 239 ARG A CA 1
ATOM 2003 C C . ARG A 1 239 ? -5.251 26.571 19.812 1.00 51.59 239 ARG A C 1
ATOM 2005 O O . ARG A 1 239 ? -6.218 27.032 19.212 1.00 51.59 239 ARG A O 1
ATOM 2012 N N . LEU A 1 240 ? -5.307 25.420 20.469 1.00 53.06 240 LEU A N 1
ATOM 2013 C CA . LEU A 1 240 ? -6.491 24.585 20.538 1.00 53.06 240 LEU A CA 1
ATOM 2014 C C . LEU A 1 240 ? -7.390 25.045 21.695 1.00 53.06 240 LEU A C 1
ATOM 2016 O O . LEU A 1 240 ? -7.462 24.401 22.735 1.00 53.06 240 LEU A O 1
ATOM 2020 N N . ASP A 1 241 ? -8.169 26.104 21.454 1.00 49.59 241 ASP A N 1
ATOM 2021 C CA . ASP A 1 241 ? -9.418 26.367 22.201 1.00 49.59 241 ASP A CA 1
ATOM 2022 C C . ASP A 1 241 ? -10.459 25.234 21.994 1.00 49.59 241 ASP A C 1
ATOM 2024 O O . ASP A 1 241 ? -11.528 25.213 22.601 1.00 49.59 241 ASP A O 1
ATOM 2028 N N . HIS A 1 242 ? -10.137 24.260 21.134 1.00 51.62 242 HIS A N 1
ATOM 2029 C CA . HIS A 1 242 ? -10.906 23.064 20.823 1.00 51.62 242 HIS A CA 1
ATOM 2030 C C . HIS A 1 242 ? -10.095 21.831 21.236 1.00 51.62 242 HIS A C 1
ATOM 2032 O O . HIS A 1 242 ? -8.977 21.650 20.773 1.00 51.62 242 HIS A O 1
ATOM 2038 N N . TYR A 1 243 ? -10.645 20.984 22.107 1.00 55.38 243 TYR A N 1
ATOM 2039 C CA . TYR A 1 243 ? -10.004 19.766 22.623 1.00 55.38 243 TYR A CA 1
ATOM 2040 C C . TYR A 1 243 ? -9.242 18.968 21.542 1.00 55.38 243 TYR A C 1
ATOM 2042 O O . TYR A 1 243 ? -9.768 18.799 20.440 1.00 55.38 243 TYR A O 1
ATOM 2050 N N . PRO A 1 244 ? -8.030 18.450 21.832 1.00 63.97 244 PRO A N 1
ATOM 2051 C CA . PRO A 1 244 ? -7.238 17.721 20.849 1.00 63.97 244 PRO A CA 1
ATOM 2052 C C . PRO A 1 244 ? -7.951 16.423 20.462 1.00 63.97 244 PRO A C 1
ATOM 2054 O O . PRO A 1 244 ? -7.977 15.458 21.221 1.00 63.97 244 PRO A O 1
ATOM 2057 N N . TYR A 1 245 ? -8.535 16.394 19.268 1.00 79.75 245 TYR A N 1
ATOM 2058 C CA . TYR A 1 245 ? -9.073 15.169 18.695 1.00 79.75 245 TYR A CA 1
ATOM 2059 C C . TYR A 1 245 ? -7.924 14.355 18.109 1.00 79.75 245 TYR A C 1
ATOM 2061 O O . TYR A 1 245 ? -7.226 14.832 17.213 1.00 79.75 245 TYR A O 1
ATOM 2069 N N . LYS A 1 246 ? -7.728 13.126 18.589 1.00 91.94 246 LYS A N 1
ATOM 2070 C CA . LYS A 1 246 ? -6.844 12.174 17.905 1.00 91.94 246 LYS A CA 1
ATOM 2071 C C . LYS A 1 246 ? -7.615 11.496 16.778 1.00 91.94 246 LYS A C 1
ATOM 2073 O O . LYS A 1 246 ? -8.839 11.372 16.836 1.00 91.94 246 LYS A O 1
ATOM 2078 N N . LYS A 1 247 ? -6.911 11.052 15.742 1.00 94.25 247 LYS A N 1
ATOM 2079 C CA . LYS A 1 247 ? -7.509 10.302 14.631 1.00 94.25 247 LYS A CA 1
ATOM 2080 C C . LYS A 1 247 ? -6.876 8.930 14.540 1.00 94.25 247 LYS A C 1
ATOM 2082 O O . LYS A 1 247 ? -5.661 8.817 14.589 1.00 94.25 247 LYS A O 1
ATOM 2087 N N . LEU A 1 248 ? -7.680 7.895 14.374 1.00 95.94 248 LEU A N 1
ATOM 2088 C CA . LEU A 1 248 ? -7.218 6.541 14.127 1.00 95.94 248 LEU A CA 1
ATOM 2089 C C . LEU A 1 248 ? -7.534 6.164 12.684 1.00 95.94 248 LEU A C 1
ATOM 2091 O O . LEU A 1 248 ? -8.700 6.100 12.309 1.00 95.94 248 LEU A O 1
ATOM 2095 N N . ILE A 1 249 ? -6.499 5.892 11.897 1.00 96.31 249 ILE A N 1
ATOM 2096 C CA . ILE A 1 249 ? -6.629 5.362 10.538 1.00 96.31 249 ILE A CA 1
ATOM 2097 C C . ILE A 1 249 ? -6.586 3.842 10.623 1.00 96.31 249 ILE A C 1
ATOM 2099 O O . ILE A 1 249 ? -5.575 3.301 11.063 1.00 96.31 249 ILE A O 1
ATOM 2103 N N . VAL A 1 250 ? -7.631 3.149 10.177 1.00 95.94 250 VAL A N 1
ATOM 2104 C CA . VAL A 1 250 ? -7.678 1.679 10.148 1.00 95.94 250 VAL A CA 1
ATOM 2105 C C . VAL A 1 250 ? -7.956 1.207 8.723 1.00 95.94 250 VAL A C 1
ATOM 2107 O O . VAL A 1 250 ? -8.968 1.609 8.146 1.00 95.94 250 VAL A O 1
ATOM 2110 N N . PRO A 1 251 ? -7.105 0.359 8.123 1.00 94.62 251 PRO A N 1
ATOM 2111 C CA . PRO A 1 251 ? -7.388 -0.182 6.802 1.00 94.62 251 PRO A CA 1
ATOM 2112 C C . PRO A 1 251 ? -8.604 -1.114 6.840 1.00 94.62 251 PRO A C 1
ATOM 2114 O O . PRO A 1 251 ? -8.878 -1.768 7.849 1.00 94.62 251 PRO A O 1
ATOM 2117 N N . PHE A 1 252 ? -9.322 -1.196 5.724 1.00 92.75 252 PHE A N 1
ATOM 2118 C CA . PHE A 1 252 ? -10.405 -2.156 5.561 1.00 92.75 252 PHE A CA 1
ATOM 2119 C C . PHE A 1 252 ? -9.855 -3.537 5.181 1.00 92.75 252 PHE A C 1
ATOM 2121 O O . PHE A 1 252 ? -8.915 -3.651 4.386 1.00 92.75 252 PHE A O 1
ATOM 2128 N N . GLY A 1 253 ? -10.449 -4.579 5.757 1.00 92.38 253 GLY A N 1
ATOM 2129 C CA . GLY A 1 253 ? -10.109 -5.971 5.505 1.00 92.38 253 GLY A CA 1
ATOM 2130 C C . GLY A 1 253 ? -10.994 -6.930 6.300 1.00 92.38 253 GLY A C 1
ATOM 2131 O O . GLY A 1 253 ? -11.848 -6.506 7.080 1.00 92.38 253 GLY A O 1
ATOM 2132 N N . THR A 1 254 ? -10.765 -8.229 6.130 1.00 92.56 254 THR A N 1
ATOM 2133 C CA . THR A 1 254 ? -11.418 -9.265 6.936 1.00 92.56 254 THR A CA 1
ATOM 2134 C C . THR A 1 254 ? -10.767 -9.329 8.314 1.00 92.56 254 THR A C 1
ATOM 2136 O O . THR A 1 254 ? -9.549 -9.489 8.426 1.00 92.56 254 THR A O 1
ATOM 2139 N N . ILE A 1 255 ? -11.563 -9.224 9.377 1.00 94.19 255 ILE A N 1
ATOM 2140 C CA . ILE A 1 255 ? -11.040 -9.201 10.743 1.00 94.19 255 ILE A CA 1
ATOM 2141 C C . ILE A 1 255 ? -10.846 -10.627 11.253 1.00 94.19 255 ILE A C 1
ATOM 2143 O O . ILE A 1 255 ? -11.752 -11.454 11.210 1.00 94.19 255 ILE A O 1
ATOM 2147 N N . GLN A 1 256 ? -9.655 -10.916 11.769 1.00 93.44 256 GLN A N 1
ATOM 2148 C CA . GLN A 1 256 ? -9.291 -12.231 12.286 1.00 93.44 256 GLN A CA 1
ATOM 2149 C C . GLN A 1 256 ? -8.813 -12.115 13.732 1.00 93.44 256 GLN A C 1
ATOM 2151 O O . GLN A 1 256 ? -7.902 -11.344 14.033 1.00 93.44 256 GLN A O 1
ATOM 2156 N N . GLY A 1 257 ? -9.409 -12.904 14.626 1.00 92.00 257 GLY A N 1
ATOM 2157 C CA . GLY A 1 257 ? -8.970 -13.039 16.013 1.00 92.00 257 GLY A CA 1
ATOM 2158 C C . GLY A 1 257 ? -8.109 -14.286 16.194 1.00 92.00 257 GLY A C 1
ATOM 2159 O O . GLY A 1 257 ? -8.512 -15.384 15.813 1.00 92.00 257 GLY A O 1
ATOM 2160 N N . LYS A 1 258 ? -6.927 -14.138 16.795 1.00 90.69 258 LYS A N 1
ATOM 2161 C CA . LYS A 1 258 ? -6.063 -15.255 17.197 1.00 90.69 258 LYS A CA 1
ATOM 2162 C C . LYS A 1 258 ? -5.761 -15.163 18.684 1.00 90.69 258 LYS A C 1
ATOM 2164 O O . LYS A 1 258 ? -5.326 -14.127 19.182 1.00 90.69 258 LYS A O 1
ATOM 2169 N N . ARG A 1 259 ? -5.958 -16.270 19.399 1.00 86.25 259 ARG A N 1
ATOM 2170 C CA . ARG A 1 259 ? -5.573 -16.392 20.807 1.00 86.25 259 ARG A CA 1
ATOM 2171 C C . ARG A 1 259 ? -4.255 -17.146 20.907 1.00 86.25 259 ARG A C 1
ATOM 2173 O O . ARG A 1 259 ? -4.159 -18.287 20.461 1.00 86.25 259 ARG A O 1
ATOM 2180 N N . TYR A 1 260 ? -3.252 -16.521 21.512 1.00 85.00 260 TYR A N 1
ATOM 2181 C CA . TYR A 1 260 ? -1.971 -17.164 21.783 1.00 85.00 260 TYR A CA 1
ATOM 2182 C C . TYR A 1 260 ? -1.952 -17.721 23.209 1.00 85.00 260 TYR A C 1
ATOM 2184 O O . TYR A 1 260 ? -2.581 -17.171 24.110 1.00 85.00 260 TYR A O 1
ATOM 2192 N N . LYS A 1 261 ? -1.223 -18.824 23.430 1.00 78.25 261 LYS A N 1
ATOM 2193 C CA . LYS A 1 261 ? -1.197 -19.533 24.727 1.00 78.25 261 LYS A CA 1
ATOM 2194 C C . LYS A 1 261 ? -0.724 -18.665 25.900 1.00 78.25 261 LYS A C 1
ATOM 2196 O O . LYS A 1 261 ? -1.119 -18.925 27.028 1.00 78.25 261 LYS A O 1
ATOM 2201 N N . TYR A 1 262 ? 0.105 -17.657 25.632 1.00 79.69 262 TYR A N 1
ATOM 2202 C CA . TYR A 1 262 ? 0.733 -16.808 26.650 1.00 79.69 262 TYR A CA 1
ATOM 2203 C C . TYR A 1 262 ? 0.183 -15.376 26.679 1.00 79.69 262 TYR A C 1
ATOM 2205 O O . TYR A 1 262 ? 0.748 -14.524 27.359 1.00 79.69 262 TYR A O 1
ATOM 2213 N N . THR A 1 263 ? -0.890 -15.080 25.935 1.00 77.19 263 THR A N 1
ATOM 2214 C CA . THR A 1 263 ? -1.504 -13.748 25.933 1.00 77.19 263 THR A CA 1
ATOM 2215 C C . THR A 1 263 ? -2.828 -13.771 26.687 1.00 77.19 263 THR A C 1
ATOM 2217 O O . THR A 1 263 ? -3.697 -14.608 26.441 1.00 77.19 263 THR A O 1
ATOM 2220 N N . ASN A 1 264 ? -3.001 -12.815 27.602 1.00 82.75 264 ASN A N 1
ATOM 2221 C CA . ASN A 1 264 ? -4.239 -12.665 28.375 1.00 82.75 264 ASN A CA 1
ATOM 2222 C C . ASN A 1 264 ? -5.383 -12.062 27.545 1.00 82.75 264 ASN A C 1
ATOM 2224 O O . ASN A 1 264 ? -6.537 -12.132 27.947 1.00 82.75 264 ASN A O 1
ATOM 2228 N N . HIS A 1 265 ? -5.065 -11.505 26.375 1.00 85.88 265 HIS A N 1
ATOM 2229 C CA . HIS A 1 265 ? -6.018 -10.956 25.421 1.00 85.88 265 HIS A CA 1
ATOM 2230 C C . HIS A 1 265 ? -5.773 -11.558 24.035 1.00 85.88 265 HIS A C 1
ATOM 2232 O O . HIS A 1 265 ? -4.638 -11.914 23.696 1.00 85.88 265 HIS A O 1
ATOM 2238 N N . GLN A 1 266 ? -6.826 -11.672 23.225 1.00 90.25 266 GLN A N 1
ATOM 2239 C CA . GLN A 1 266 ? -6.682 -12.085 21.833 1.00 90.25 266 GLN A CA 1
ATOM 2240 C C . GLN A 1 266 ? -6.031 -10.989 20.990 1.00 90.25 266 GLN A C 1
ATOM 2242 O O . GLN A 1 266 ? -6.208 -9.798 21.245 1.00 90.25 266 GLN A O 1
ATOM 2247 N N . THR A 1 267 ? -5.277 -11.404 19.983 1.00 93.19 267 THR A N 1
ATOM 2248 C CA . THR A 1 267 ? -4.707 -10.516 18.977 1.00 93.19 267 THR A CA 1
ATOM 2249 C C . THR A 1 267 ? -5.661 -10.450 17.798 1.00 93.19 267 THR A C 1
ATOM 2251 O O . THR A 1 267 ? -6.058 -11.485 17.262 1.00 93.19 267 THR A O 1
ATOM 2254 N N . VAL A 1 268 ? -6.018 -9.239 17.392 1.00 95.00 268 VAL A N 1
ATOM 2255 C CA . VAL A 1 268 ? -6.925 -8.980 16.278 1.00 95.00 268 VAL A CA 1
ATOM 2256 C C . VAL A 1 268 ? -6.121 -8.391 15.131 1.00 95.00 268 VAL A C 1
ATOM 2258 O O . VAL A 1 268 ? -5.501 -7.336 15.269 1.00 95.00 268 VAL A O 1
ATOM 2261 N N . THR A 1 269 ? -6.125 -9.086 14.001 1.00 94.56 269 THR A N 1
ATOM 2262 C CA . THR A 1 269 ? -5.422 -8.701 12.774 1.00 94.56 269 THR A CA 1
ATOM 2263 C C . THR A 1 269 ? -6.422 -8.451 11.652 1.00 94.56 269 THR A C 1
ATOM 2265 O O . THR A 1 269 ? -7.536 -8.972 11.689 1.00 94.56 269 THR A O 1
ATOM 2268 N N . ILE A 1 270 ? -6.020 -7.692 10.636 1.00 94.50 270 ILE A N 1
ATOM 2269 C CA . ILE A 1 270 ? -6.852 -7.388 9.472 1.00 94.50 270 ILE A CA 1
ATOM 2270 C C . ILE A 1 270 ? -6.194 -8.020 8.247 1.00 94.50 270 ILE A C 1
ATOM 2272 O O . ILE A 1 270 ? -5.088 -7.639 7.865 1.00 94.50 270 ILE A O 1
ATOM 2276 N N . ASP A 1 271 ? -6.864 -8.996 7.642 1.00 91.38 271 ASP A N 1
ATOM 2277 C CA . ASP A 1 271 ? -6.431 -9.590 6.384 1.00 91.38 271 ASP A CA 1
ATOM 2278 C C . ASP A 1 271 ? -6.927 -8.745 5.211 1.00 91.38 271 ASP A C 1
ATOM 2280 O O . ASP A 1 271 ? -8.120 -8.489 5.043 1.00 91.38 271 ASP A O 1
ATOM 2284 N N . ARG A 1 272 ? -5.974 -8.294 4.398 1.00 88.44 272 ARG A N 1
ATOM 2285 C CA . ARG A 1 272 ? -6.203 -7.417 3.248 1.00 88.44 272 ARG A CA 1
ATOM 2286 C C . ARG A 1 272 ? -5.907 -8.109 1.917 1.00 88.44 272 ARG A C 1
ATOM 2288 O O . ARG A 1 272 ? -5.832 -7.427 0.896 1.00 88.44 272 ARG A O 1
ATOM 2295 N N . SER A 1 273 ? -5.667 -9.420 1.913 1.00 80.31 273 SER A N 1
ATOM 2296 C CA . SER A 1 273 ? -5.333 -10.184 0.702 1.00 80.31 273 SER A CA 1
ATOM 2297 C C . SER A 1 273 ? -6.559 -10.470 -0.173 1.00 80.31 273 SER A C 1
ATOM 2299 O O . SER A 1 273 ? -6.485 -10.363 -1.393 1.00 80.31 273 SER A O 1
ATOM 2301 N N . SER A 1 274 ? -7.698 -10.768 0.452 1.00 66.19 274 SER A N 1
ATOM 2302 C CA . SER A 1 274 ? -8.965 -11.130 -0.199 1.00 66.19 274 SER A CA 1
ATOM 2303 C C . SER A 1 274 ? -9.806 -9.927 -0.638 1.00 66.19 274 SER A C 1
ATOM 2305 O O . SER A 1 274 ? -10.747 -10.070 -1.422 1.00 66.19 274 SER A O 1
ATOM 2307 N N . VAL A 1 275 ? -9.493 -8.732 -0.135 1.00 67.19 275 VAL A N 1
ATOM 2308 C CA . VAL A 1 275 ? -10.360 -7.563 -0.278 1.00 67.19 275 VAL A CA 1
ATOM 2309 C C . VAL A 1 275 ? -10.000 -6.764 -1.528 1.00 67.19 275 VAL A C 1
ATOM 2311 O O . VAL A 1 275 ? -8.931 -6.163 -1.624 1.00 67.19 275 VAL A O 1
ATOM 2314 N N . LYS A 1 276 ? -10.941 -6.712 -2.483 1.00 63.88 276 LYS A N 1
ATOM 2315 C CA . LYS A 1 276 ? -10.832 -5.906 -3.717 1.00 63.88 276 LYS A CA 1
ATOM 2316 C C . LYS A 1 276 ? -10.714 -4.405 -3.429 1.00 63.88 276 LYS A C 1
ATOM 2318 O O . LYS A 1 276 ? -10.127 -3.658 -4.206 1.00 63.88 276 LYS A O 1
ATOM 2323 N N . SER A 1 277 ? -11.292 -3.967 -2.314 1.00 67.69 277 SER A N 1
ATOM 2324 C CA . SER A 1 277 ? -11.364 -2.570 -1.905 1.00 67.69 277 SER A CA 1
ATOM 2325 C C . SER A 1 277 ? -10.121 -2.146 -1.121 1.00 67.69 277 SER A C 1
ATOM 2327 O O . SER A 1 277 ? -9.854 -2.653 -0.036 1.00 67.69 277 SER A O 1
ATOM 2329 N N . GLN A 1 278 ? -9.377 -1.166 -1.634 1.00 80.94 278 GLN A N 1
ATOM 2330 C CA . GLN A 1 278 ? -8.185 -0.622 -0.970 1.00 80.94 278 GLN A CA 1
ATOM 2331 C C . GLN A 1 278 ? -8.500 0.514 0.014 1.00 80.94 278 GLN A C 1
ATOM 2333 O O . GLN A 1 278 ? -7.720 1.447 0.188 1.00 80.94 278 GLN A O 1
ATOM 2338 N N . ARG A 1 279 ? -9.675 0.451 0.644 1.00 88.06 279 ARG A N 1
ATOM 2339 C CA . ARG A 1 279 ? -10.189 1.512 1.511 1.00 88.06 279 ARG A CA 1
ATOM 2340 C C . ARG A 1 279 ? -9.581 1.451 2.909 1.00 88.06 279 ARG A C 1
ATOM 2342 O O . ARG A 1 279 ? -9.075 0.425 3.364 1.00 88.06 279 ARG A O 1
ATOM 2349 N N . TYR A 1 280 ? -9.685 2.572 3.601 1.00 93.44 280 TYR A N 1
ATOM 2350 C CA . TYR A 1 280 ? -9.457 2.695 5.031 1.00 93.44 280 TYR A CA 1
ATOM 2351 C C . TYR A 1 280 ? -10.576 3.541 5.635 1.00 93.44 280 TYR A C 1
ATOM 2353 O O . TYR A 1 280 ? -11.260 4.283 4.929 1.00 93.44 280 TYR A O 1
ATOM 2361 N N . PHE A 1 281 ? -10.748 3.420 6.942 1.00 94.38 281 PHE A N 1
ATOM 2362 C CA . PHE A 1 281 ? -11.665 4.226 7.730 1.00 94.38 281 PHE A CA 1
ATOM 2363 C C . PHE A 1 281 ? -10.880 5.102 8.689 1.00 94.38 281 PHE A C 1
ATOM 2365 O O . PHE A 1 281 ? -9.783 4.743 9.127 1.00 94.38 281 PHE A O 1
ATOM 2372 N N . VAL A 1 282 ? -11.460 6.252 9.017 1.00 94.81 282 VAL A N 1
ATOM 2373 C CA . VAL A 1 282 ? -10.918 7.146 10.030 1.00 94.81 282 VAL A CA 1
ATOM 2374 C C . VAL A 1 282 ? -11.908 7.286 11.159 1.00 94.81 282 VAL A C 1
ATOM 2376 O O . VAL A 1 282 ? -13.090 7.550 10.956 1.00 94.81 282 VAL A O 1
ATOM 2379 N N . PHE A 1 283 ? -11.388 7.105 12.362 1.00 95.06 283 PHE A N 1
ATOM 2380 C CA . PHE A 1 283 ? -12.146 7.236 13.584 1.00 95.06 283 PHE A CA 1
ATOM 238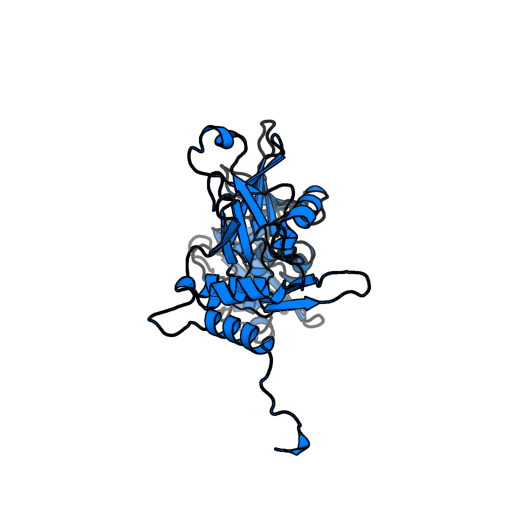1 C C . PHE A 1 283 ? -11.592 8.389 14.408 1.00 95.06 283 PHE A C 1
ATOM 2383 O O . PHE A 1 283 ? -10.381 8.522 14.575 1.00 95.06 283 PHE A O 1
ATOM 2390 N N . ILE A 1 284 ? -12.476 9.235 14.919 1.00 93.31 284 ILE A N 1
ATOM 2391 C CA . ILE A 1 284 ? -12.121 10.348 15.792 1.00 93.31 284 ILE A CA 1
ATOM 2392 C C . ILE A 1 284 ? -12.203 9.881 17.239 1.00 93.31 284 ILE A C 1
ATOM 2394 O O . ILE A 1 284 ? -13.229 9.360 17.678 1.00 93.31 284 ILE A O 1
ATOM 2398 N N . LEU A 1 285 ? -11.117 10.100 17.973 1.00 92.38 285 LEU A N 1
ATOM 2399 C CA . LEU A 1 285 ? -11.042 9.942 19.416 1.00 92.38 285 LEU A CA 1
ATOM 2400 C C . LEU A 1 285 ? -11.363 11.286 20.062 1.00 92.38 285 LEU A C 1
ATOM 2402 O O . LEU A 1 285 ? -10.646 12.272 19.864 1.00 92.38 285 LEU A O 1
ATOM 2406 N N . ASN A 1 286 ? -12.438 11.316 20.842 1.00 88.44 286 ASN A N 1
ATOM 2407 C CA . ASN A 1 286 ? -12.805 12.469 21.647 1.00 88.44 286 ASN A CA 1
ATOM 2408 C C . ASN A 1 286 ? -12.423 12.216 23.106 1.00 88.44 286 ASN A C 1
ATOM 2410 O O . ASN A 1 286 ? -13.156 11.556 23.841 1.00 88.44 286 ASN A O 1
ATOM 2414 N N . ASP A 1 287 ? -11.299 12.788 23.538 1.00 84.19 287 ASP A N 1
ATOM 2415 C CA . ASP A 1 287 ? -10.756 12.560 24.880 1.00 84.19 287 ASP A CA 1
ATOM 2416 C C . ASP A 1 287 ? -11.648 13.079 26.010 1.00 84.19 287 ASP A C 1
ATOM 2418 O O . ASP A 1 287 ? -11.572 12.553 27.123 1.00 84.19 287 ASP A O 1
ATOM 2422 N N . ARG A 1 288 ? -12.505 14.073 25.740 1.00 84.75 288 ARG A N 1
ATOM 2423 C CA . ARG A 1 288 ? -13.459 14.604 26.723 1.00 84.75 288 ARG A CA 1
ATOM 2424 C C . ARG A 1 288 ? -14.634 13.657 26.922 1.00 84.75 288 ARG A C 1
ATOM 2426 O O . ARG A 1 288 ? -15.039 13.416 28.052 1.00 84.75 288 ARG A O 1
ATOM 2433 N N . LEU A 1 289 ? -15.190 13.163 25.820 1.00 87.44 289 LEU A N 1
ATOM 2434 C CA . LEU A 1 289 ? -16.347 12.271 25.837 1.00 87.44 289 LEU A CA 1
ATOM 2435 C C . LEU A 1 289 ? -15.956 10.798 26.004 1.00 87.44 289 LEU A C 1
ATOM 2437 O O . LEU A 1 289 ? -16.835 9.974 26.225 1.00 87.44 289 LEU A O 1
ATOM 2441 N N . LYS A 1 290 ? -14.661 10.473 25.897 1.00 89.69 290 LYS A N 1
ATOM 2442 C CA . LYS A 1 290 ? -14.122 9.109 25.972 1.00 89.69 290 LYS A CA 1
ATOM 2443 C C . LYS A 1 290 ? -14.784 8.154 24.977 1.00 89.69 290 LYS A C 1
ATOM 2445 O O . LYS A 1 290 ? -15.047 6.991 25.264 1.00 89.69 290 LYS A O 1
ATOM 2450 N N . ILE A 1 291 ? -15.032 8.660 23.769 1.00 89.62 291 ILE A N 1
ATOM 2451 C CA . ILE A 1 291 ? -15.668 7.916 22.679 1.00 89.62 291 ILE A CA 1
ATOM 2452 C C . ILE A 1 291 ? -14.806 7.920 21.424 1.00 89.62 291 ILE A C 1
ATOM 2454 O O . ILE A 1 291 ? -14.181 8.921 21.072 1.00 89.62 291 ILE A O 1
ATOM 2458 N N . LEU A 1 292 ? -14.840 6.782 20.738 1.00 92.94 292 LEU A N 1
ATOM 2459 C CA . LEU A 1 292 ? -14.350 6.596 19.380 1.00 92.94 292 LEU A CA 1
ATOM 2460 C C . LEU A 1 292 ? -15.555 6.626 18.428 1.00 92.94 292 LEU A C 1
ATOM 2462 O O . LEU A 1 292 ? -16.557 5.949 18.694 1.00 92.94 292 LEU A O 1
ATOM 2466 N N . GLN A 1 293 ? -15.490 7.439 17.373 1.00 92.00 293 GLN A N 1
ATOM 2467 C CA . GLN A 1 293 ? -16.597 7.663 16.431 1.00 92.00 293 GLN A CA 1
ATOM 2468 C C . GLN A 1 293 ? -16.118 7.640 14.977 1.00 92.00 293 GLN A C 1
ATOM 2470 O O . GLN A 1 293 ? -15.016 8.094 14.680 1.00 92.00 293 GLN A O 1
ATOM 2475 N N . SER A 1 294 ? -16.957 7.140 14.071 1.00 90.75 294 SER A N 1
ATOM 2476 C CA . SER A 1 294 ? -16.726 7.202 12.621 1.00 90.75 294 SER A CA 1
ATOM 2477 C C . SER A 1 294 ? -17.102 8.570 12.058 1.00 90.75 294 SER A C 1
ATOM 2479 O O . SER A 1 294 ? -18.008 9.223 12.574 1.00 90.75 294 SER A O 1
ATOM 2481 N N . THR A 1 295 ? -16.398 9.002 11.012 1.00 80.62 295 THR A N 1
ATOM 2482 C CA . THR A 1 295 ? -16.557 10.336 10.422 1.00 80.62 295 THR A CA 1
ATOM 2483 C C . THR A 1 295 ? -17.605 10.393 9.313 1.00 80.62 295 THR A C 1
ATOM 2485 O O . THR A 1 295 ? -18.389 11.335 9.288 1.00 80.62 295 THR A O 1
ATOM 2488 N N . ASP A 1 296 ? -17.666 9.390 8.426 1.00 67.50 296 ASP A N 1
ATOM 2489 C CA . ASP A 1 296 ? -18.131 9.685 7.057 1.00 67.50 296 ASP A CA 1
ATOM 2490 C C . ASP A 1 296 ? -19.154 8.701 6.451 1.00 67.50 296 ASP A C 1
ATOM 2492 O O . ASP A 1 296 ? -19.579 8.901 5.317 1.00 67.50 296 ASP A O 1
ATOM 2496 N N . SER A 1 297 ? -19.564 7.624 7.141 1.00 84.69 297 SER A N 1
ATOM 2497 C CA . SER A 1 297 ? -20.590 6.698 6.604 1.00 84.69 297 SER A CA 1
ATOM 2498 C C . SER A 1 297 ? -21.113 5.672 7.616 1.00 84.69 297 SER A C 1
ATOM 2500 O O . SER A 1 297 ? -20.349 5.277 8.508 1.00 84.69 297 SER A O 1
ATOM 2502 N N . PRO A 1 298 ? -22.342 5.141 7.421 1.00 91.31 298 PRO A N 1
ATOM 2503 C CA . PRO A 1 298 ? -22.833 3.966 8.144 1.00 91.31 298 PRO A CA 1
ATOM 2504 C C . PRO A 1 298 ? -21.890 2.768 8.077 1.00 91.31 298 PRO A C 1
ATOM 2506 O O . PRO A 1 298 ? -21.658 2.110 9.086 1.00 91.31 298 PRO A O 1
ATOM 2509 N N . THR A 1 299 ? -21.243 2.550 6.932 1.00 93.38 299 THR A N 1
ATOM 2510 C CA . THR A 1 299 ? -20.219 1.514 6.747 1.00 93.38 299 THR A CA 1
ATOM 2511 C C . THR A 1 299 ? -19.069 1.648 7.745 1.00 93.38 299 THR A C 1
ATOM 2513 O O . THR A 1 299 ? -18.647 0.660 8.342 1.00 93.38 299 THR A O 1
ATOM 2516 N N . GLY A 1 300 ? -18.573 2.868 7.977 1.00 94.38 300 GLY A N 1
ATOM 2517 C CA . GLY A 1 300 ? -17.522 3.105 8.965 1.00 94.38 300 GLY A CA 1
ATOM 2518 C C . GLY A 1 300 ? -17.993 2.854 10.399 1.00 94.38 300 GLY A C 1
ATOM 2519 O O . GLY A 1 300 ? -17.242 2.295 11.196 1.00 94.38 300 GLY A O 1
ATOM 2520 N N . TRP A 1 301 ? -19.243 3.198 10.729 1.00 95.50 301 TRP A N 1
ATOM 2521 C CA . TRP A 1 301 ? -19.830 2.886 12.041 1.00 95.50 301 TRP A CA 1
ATOM 2522 C C . TRP A 1 301 ? -19.980 1.375 12.257 1.00 95.50 301 TRP A C 1
ATOM 2524 O O . TRP A 1 301 ? -19.594 0.874 13.314 1.00 95.50 301 TRP A O 1
ATOM 2534 N N . LEU A 1 302 ? -20.448 0.644 11.241 1.00 96.00 302 LEU A N 1
ATOM 2535 C CA . LEU A 1 302 ? -20.516 -0.819 11.251 1.00 96.00 302 LEU A CA 1
ATOM 2536 C C . LEU A 1 302 ? -19.125 -1.437 11.427 1.00 96.00 302 LEU A C 1
ATOM 2538 O O . LEU A 1 302 ? -18.948 -2.343 12.242 1.00 96.00 302 LEU A O 1
ATOM 2542 N N . TYR A 1 303 ? -18.118 -0.926 10.712 1.00 96.25 303 TYR A N 1
ATOM 2543 C CA . TYR A 1 303 ? -16.749 -1.424 10.832 1.00 96.25 303 TYR A CA 1
ATOM 2544 C C . TYR A 1 303 ? -16.171 -1.172 12.227 1.00 96.25 303 TYR A C 1
ATOM 2546 O O . TYR A 1 303 ? -15.539 -2.052 12.809 1.00 96.25 303 TYR A O 1
ATOM 2554 N N . LEU A 1 304 ? -16.440 0.001 12.805 1.00 96.88 304 LEU A N 1
ATOM 2555 C CA . LEU A 1 304 ? -16.052 0.317 14.175 1.00 96.88 304 LEU A CA 1
ATOM 2556 C C . LEU A 1 304 ? -16.726 -0.613 15.193 1.00 96.88 304 LEU A C 1
ATOM 2558 O O . LEU A 1 304 ? -16.074 -1.073 16.130 1.00 96.88 304 LEU A O 1
ATOM 2562 N N . ALA A 1 305 ? -18.011 -0.921 15.000 1.00 96.88 305 ALA A N 1
ATOM 2563 C CA . ALA A 1 305 ? -18.729 -1.871 15.843 1.00 96.88 305 ALA A CA 1
ATOM 2564 C C . ALA A 1 305 ? -18.113 -3.276 15.762 1.00 96.88 305 ALA A C 1
ATOM 2566 O O . ALA A 1 305 ? -17.867 -3.894 16.797 1.00 96.88 305 ALA A O 1
ATOM 2567 N N . LEU A 1 306 ? -17.788 -3.748 14.553 1.00 97.06 306 LEU A N 1
ATOM 2568 C CA . LEU A 1 306 ? -17.097 -5.022 14.353 1.00 97.06 306 LEU A CA 1
ATOM 2569 C C . LEU A 1 306 ? -15.726 -5.037 15.049 1.00 97.06 306 LEU A C 1
ATOM 2571 O O . LEU A 1 306 ? -15.404 -6.008 15.731 1.00 97.06 306 LEU A O 1
ATOM 2575 N N . LEU A 1 307 ? -14.936 -3.964 14.937 1.00 97.25 307 LEU A N 1
ATOM 2576 C CA . LEU A 1 307 ? -13.644 -3.837 15.623 1.00 97.25 307 LEU A CA 1
ATOM 2577 C C . LEU A 1 307 ? -13.797 -3.935 17.148 1.00 97.25 307 LEU A C 1
ATOM 2579 O O . LEU A 1 307 ? -13.061 -4.687 17.787 1.00 97.25 307 LEU A O 1
ATOM 2583 N N . HIS A 1 308 ? -14.761 -3.225 17.741 1.00 96.81 308 HIS A N 1
ATOM 2584 C CA . HIS A 1 308 ? -15.040 -3.323 19.177 1.00 96.81 308 HIS A CA 1
ATOM 2585 C C . HIS A 1 308 ? -15.496 -4.731 19.587 1.00 96.81 308 HIS A C 1
ATOM 2587 O O . HIS A 1 308 ? -14.987 -5.273 20.566 1.00 96.81 308 HIS A O 1
ATOM 2593 N N . ALA A 1 309 ? -16.380 -5.370 18.817 1.00 95.88 309 ALA A N 1
ATOM 2594 C CA . ALA A 1 309 ? -16.817 -6.738 19.091 1.00 95.88 309 ALA A CA 1
ATOM 2595 C C . ALA A 1 309 ? -15.638 -7.726 19.047 1.00 95.88 309 ALA A C 1
ATOM 2597 O O . ALA A 1 309 ? -15.456 -8.529 19.962 1.00 95.88 309 ALA A O 1
ATOM 2598 N N . MET A 1 310 ? -14.786 -7.611 18.025 1.00 95.25 310 MET A N 1
ATOM 2599 C CA . MET A 1 310 ? -13.609 -8.460 17.837 1.00 95.25 310 MET A CA 1
ATOM 2600 C C . MET A 1 310 ? -12.495 -8.188 18.842 1.00 95.25 310 MET A C 1
ATOM 2602 O O . MET A 1 310 ? -11.665 -9.054 19.069 1.00 95.25 310 MET A O 1
ATOM 2606 N N . THR A 1 311 ? -12.447 -7.018 19.465 1.00 94.75 311 THR A N 1
ATOM 2607 C CA . THR A 1 311 ? -11.468 -6.690 20.516 1.00 94.75 311 THR A CA 1
ATOM 2608 C C . THR A 1 311 ? -12.058 -6.820 21.920 1.00 94.75 311 THR A C 1
ATOM 2610 O O . THR A 1 311 ? -11.432 -6.405 22.890 1.00 94.75 311 THR A O 1
ATOM 2613 N N . SER A 1 312 ? -13.259 -7.392 22.051 1.00 91.00 312 SER A N 1
ATOM 2614 C CA . SER A 1 312 ? -13.948 -7.486 23.333 1.00 91.00 312 SER A CA 1
ATOM 2615 C C . SER A 1 312 ? -13.228 -8.400 24.327 1.00 91.00 312 SER A C 1
ATOM 2617 O O . SER A 1 312 ? -12.673 -9.444 23.979 1.00 91.00 312 SER A O 1
ATOM 2619 N N . HIS A 1 313 ? -13.311 -8.018 25.597 1.00 90.25 313 HIS A N 1
ATOM 2620 C CA . HIS A 1 313 ? -12.803 -8.746 26.750 1.00 90.25 313 HIS A CA 1
ATOM 2621 C C . HIS A 1 313 ? -13.792 -8.581 27.915 1.00 90.25 313 HIS A C 1
ATOM 2623 O O . HIS A 1 313 ? -14.493 -7.569 27.957 1.00 90.25 313 HIS A O 1
ATOM 2629 N N . PRO A 1 314 ? -13.847 -9.513 28.889 1.00 90.38 314 PRO A N 1
ATOM 2630 C CA . PRO A 1 314 ? -14.718 -9.376 30.062 1.00 90.38 314 PRO A CA 1
ATOM 2631 C C . PRO A 1 314 ? -14.459 -8.136 30.928 1.00 90.38 314 PRO A C 1
ATOM 2633 O O . PRO A 1 314 ? -15.289 -7.788 31.759 1.00 90.38 314 PRO A O 1
ATOM 2636 N N . LEU A 1 315 ? -13.297 -7.496 30.770 1.00 92.19 315 LEU A N 1
ATOM 2637 C CA . LEU A 1 315 ? -12.950 -6.270 31.482 1.00 92.19 315 LEU A CA 1
ATOM 2638 C C . LEU A 1 315 ? -13.147 -5.067 30.559 1.00 92.19 315 LEU A C 1
ATOM 2640 O O . LEU A 1 315 ? -12.738 -5.150 29.396 1.00 92.19 315 LEU A O 1
ATOM 2644 N N . PRO A 1 316 ? -13.706 -3.958 31.069 1.00 93.69 316 PRO A N 1
ATOM 2645 C CA . PRO A 1 316 ? -13.792 -2.720 30.314 1.00 93.69 316 PRO A CA 1
ATOM 2646 C C . PRO A 1 316 ? -12.423 -2.217 29.853 1.00 93.69 316 PRO A C 1
ATOM 2648 O O . PRO A 1 316 ? -11.419 -2.383 30.553 1.00 93.69 316 PRO A O 1
ATOM 2651 N N . ASP A 1 317 ? -12.381 -1.588 28.678 1.00 93.25 317 ASP A N 1
ATOM 2652 C CA . ASP A 1 317 ? -11.163 -0.950 28.193 1.00 93.25 317 ASP A CA 1
ATOM 2653 C C . ASP A 1 317 ? -10.872 0.362 28.944 1.00 93.25 317 ASP A C 1
ATOM 2655 O O . ASP A 1 317 ? -11.758 0.986 29.532 1.00 93.25 317 ASP A O 1
ATOM 2659 N N . HIS A 1 318 ? -9.603 0.773 28.953 1.00 91.50 318 HIS A N 1
ATOM 2660 C CA . HIS A 1 318 ? -9.149 1.910 29.754 1.00 91.50 318 HIS A CA 1
ATOM 2661 C C . HIS A 1 318 ? -9.693 3.250 29.248 1.00 91.50 318 HIS A C 1
ATOM 2663 O O . HIS A 1 318 ? -9.817 4.200 30.019 1.00 91.50 318 HIS A O 1
ATOM 2669 N N . TYR A 1 319 ? -9.965 3.355 27.948 1.00 92.81 319 TYR A N 1
ATOM 2670 C CA . TYR A 1 319 ? -10.341 4.618 27.335 1.00 92.81 319 TYR A CA 1
ATOM 2671 C C . TYR A 1 319 ? -11.835 4.888 27.467 1.00 92.81 319 TYR A C 1
ATOM 2673 O O . TYR A 1 319 ? -12.205 5.952 27.947 1.00 92.81 319 TYR A O 1
ATOM 2681 N N . THR A 1 320 ? -12.678 3.940 27.055 1.00 92.81 320 THR A N 1
ATOM 2682 C CA . THR A 1 320 ? -14.140 4.082 27.032 1.00 92.81 320 THR A CA 1
ATOM 2683 C C . THR A 1 320 ? -14.789 3.718 28.363 1.00 92.81 320 THR A C 1
ATOM 2685 O O . THR A 1 320 ? -15.908 4.150 28.630 1.00 92.81 320 THR A O 1
ATOM 2688 N N . GLY A 1 321 ? -14.117 2.917 29.200 1.00 94.12 321 GLY A N 1
ATOM 2689 C CA . GLY A 1 321 ? -14.715 2.363 30.414 1.00 94.12 321 GLY A CA 1
ATOM 2690 C C . GLY A 1 321 ? -15.827 1.346 30.136 1.00 94.12 321 GLY A C 1
ATOM 2691 O O . GLY A 1 321 ? -16.575 1.008 31.049 1.00 94.12 321 GLY A O 1
ATOM 2692 N N . MET A 1 322 ? -15.931 0.849 28.899 1.00 94.75 322 MET A N 1
ATOM 2693 C CA . MET A 1 322 ? -16.890 -0.169 28.467 1.00 94.75 322 MET A CA 1
ATOM 2694 C C . MET A 1 322 ? -16.151 -1.386 27.909 1.00 94.75 322 MET A C 1
ATOM 2696 O O . MET A 1 322 ? -15.001 -1.298 27.471 1.00 94.75 322 MET A O 1
ATOM 2700 N N . THR A 1 323 ? -16.801 -2.544 27.911 1.00 95.25 323 THR A N 1
ATOM 2701 C CA . THR A 1 323 ? -16.311 -3.702 27.158 1.00 95.25 323 THR A CA 1
ATOM 2702 C C . THR A 1 323 ? -16.501 -3.474 25.657 1.00 95.25 323 THR A C 1
ATOM 2704 O O . THR A 1 323 ? -17.388 -2.735 25.216 1.00 95.25 323 THR A O 1
ATOM 2707 N N . GLY A 1 324 ? -15.692 -4.153 24.838 1.00 94.44 324 GLY A N 1
ATOM 2708 C CA . GLY A 1 324 ? -15.839 -4.092 23.382 1.00 94.44 324 GLY A CA 1
ATOM 2709 C C . GLY A 1 324 ? -17.229 -4.536 22.909 1.00 94.44 324 GLY A C 1
ATOM 2710 O O . GLY A 1 324 ? -17.798 -3.931 22.007 1.00 94.44 324 GLY A O 1
ATOM 2711 N N . MET A 1 325 ? -17.831 -5.528 23.570 1.00 94.44 325 MET A N 1
ATOM 2712 C CA . MET A 1 325 ? -19.192 -5.981 23.276 1.00 94.44 325 MET A CA 1
ATOM 2713 C C . MET A 1 325 ? -20.237 -4.893 23.552 1.00 94.44 325 MET A C 1
ATOM 2715 O O . MET A 1 325 ? -21.040 -4.590 22.671 1.00 94.44 325 MET A O 1
ATOM 2719 N N . GLU A 1 326 ? -20.224 -4.281 24.741 1.00 95.75 326 GLU A N 1
ATOM 2720 C CA . GLU A 1 326 ? -21.166 -3.204 25.085 1.00 95.75 326 GLU A CA 1
ATOM 2721 C C . GLU A 1 326 ? -21.041 -2.036 24.106 1.00 95.75 326 GLU A C 1
ATOM 2723 O O . GLU A 1 326 ? -22.047 -1.519 23.612 1.00 95.75 326 GLU A O 1
ATOM 2728 N N . ARG A 1 327 ? -19.802 -1.653 23.770 1.00 95.56 327 ARG A N 1
ATOM 2729 C CA . ARG A 1 327 ? -19.555 -0.568 22.823 1.00 95.56 327 ARG A CA 1
ATOM 2730 C C . ARG A 1 327 ? -20.007 -0.925 21.407 1.00 95.56 327 ARG A C 1
ATOM 2732 O O . ARG A 1 327 ? -20.596 -0.079 20.740 1.00 95.56 327 ARG A O 1
ATOM 2739 N N . ALA A 1 328 ? -19.788 -2.159 20.955 1.00 95.81 328 ALA A N 1
ATOM 2740 C CA . ALA A 1 328 ? -20.266 -2.628 19.657 1.00 95.81 328 ALA A CA 1
ATOM 2741 C C . ALA A 1 328 ? -21.795 -2.555 19.554 1.00 95.81 328 ALA A C 1
ATOM 2743 O O . ALA A 1 328 ? -22.310 -1.994 18.588 1.00 95.81 328 ALA A O 1
ATOM 2744 N N . PHE A 1 329 ? -22.525 -3.032 20.569 1.00 94.88 329 PHE A N 1
ATOM 2745 C CA . PHE A 1 329 ? -23.984 -2.907 20.603 1.00 94.88 329 PHE A CA 1
ATOM 2746 C C . PHE A 1 329 ? -24.428 -1.448 20.589 1.00 94.88 329 PHE A C 1
ATOM 2748 O O . PHE A 1 329 ? -25.288 -1.082 19.792 1.00 94.88 329 PHE A O 1
ATOM 2755 N N . GLN A 1 330 ? -23.815 -0.595 21.413 1.00 94.94 330 GLN A N 1
ATOM 2756 C CA . GLN A 1 330 ? -24.146 0.828 21.443 1.00 94.94 330 GLN A CA 1
ATOM 2757 C C . GLN A 1 330 ? -23.991 1.489 20.063 1.00 94.94 330 GLN A C 1
ATOM 2759 O O . GLN A 1 330 ? -24.821 2.311 19.682 1.00 94.94 330 GLN A O 1
ATOM 2764 N N . LEU A 1 331 ? -22.951 1.126 19.307 1.00 95.06 331 LEU A N 1
ATOM 2765 C CA . LEU A 1 331 ? -22.731 1.625 17.949 1.00 95.06 331 LEU A CA 1
ATOM 2766 C C . LEU A 1 331 ? -23.783 1.090 16.966 1.00 95.06 331 LEU A C 1
ATOM 2768 O O . LEU A 1 331 ? -24.334 1.881 16.201 1.00 95.06 331 LEU A O 1
ATOM 2772 N N . LEU A 1 332 ? -24.106 -0.207 17.015 1.00 94.56 332 LEU A N 1
ATOM 2773 C CA . LEU A 1 332 ? -25.109 -0.836 16.140 1.00 94.56 332 LEU A CA 1
ATOM 2774 C C . LEU A 1 332 ? -26.527 -0.292 16.360 1.00 94.56 332 LEU A C 1
ATOM 2776 O O . LEU A 1 332 ? -27.278 -0.131 15.401 1.00 94.56 332 LEU A O 1
ATOM 2780 N N . TYR A 1 333 ? -26.882 0.032 17.606 1.00 93.38 333 TYR A N 1
ATOM 2781 C CA . TYR A 1 333 ? -28.160 0.666 17.944 1.00 93.38 333 TYR A CA 1
ATOM 2782 C C . TYR A 1 333 ? -28.177 2.179 17.701 1.00 93.38 333 TYR A C 1
ATOM 2784 O O . TYR A 1 333 ? -29.229 2.807 17.820 1.00 93.38 333 TYR A O 1
ATOM 2792 N N . SER A 1 334 ? -27.034 2.788 17.381 1.00 91.62 334 SER A N 1
ATOM 2793 C CA . SER A 1 334 ? -26.980 4.216 17.086 1.00 91.62 334 SER A CA 1
ATOM 2794 C C . SER A 1 334 ? -27.480 4.507 15.673 1.00 91.62 334 SER A C 1
ATOM 2796 O O . SER A 1 334 ? -27.256 3.730 14.743 1.00 91.62 334 SER A O 1
ATOM 2798 N N . ALA A 1 335 ? -28.052 5.699 15.489 1.00 88.94 335 ALA A N 1
ATOM 2799 C CA . ALA A 1 335 ? -28.430 6.202 14.169 1.00 88.94 335 ALA A CA 1
ATOM 2800 C C . ALA A 1 335 ? -27.241 6.275 13.187 1.00 88.94 335 ALA A C 1
ATOM 2802 O O . ALA A 1 335 ? -27.451 6.336 11.982 1.00 88.94 335 ALA A O 1
ATOM 2803 N N . GLY A 1 336 ? -25.995 6.228 13.680 1.00 87.44 336 GLY A N 1
ATOM 2804 C CA . GLY A 1 336 ? -24.796 6.212 12.845 1.00 87.44 336 GLY A CA 1
ATOM 2805 C C . GLY A 1 336 ? -24.686 4.978 11.949 1.00 87.44 336 GLY A C 1
ATOM 2806 O O . GLY A 1 336 ? -24.121 5.095 10.872 1.00 87.44 336 GLY A O 1
ATOM 2807 N N . CYS A 1 337 ? -25.239 3.825 12.349 1.00 89.88 337 CYS A N 1
ATOM 2808 C CA . CYS A 1 337 ? -25.262 2.610 11.519 1.00 89.88 337 CYS A CA 1
ATOM 2809 C C . CYS A 1 337 ? -26.493 2.518 10.604 1.00 89.88 337 CYS A C 1
ATOM 2811 O O . CYS A 1 337 ? -26.586 1.586 9.805 1.00 89.88 337 CYS A O 1
ATOM 2813 N N . TRP A 1 338 ? -27.463 3.424 10.741 1.00 88.06 338 TRP A N 1
ATOM 2814 C CA . TRP A 1 338 ? -28.712 3.363 9.987 1.00 88.06 338 TRP A CA 1
ATOM 2815 C C . TRP A 1 338 ? -28.550 4.049 8.632 1.00 88.06 338 TRP A C 1
ATOM 2817 O O . TRP A 1 338 ? -27.794 5.007 8.483 1.00 88.06 338 TRP A O 1
ATOM 2827 N N . SER A 1 339 ? -29.248 3.526 7.631 1.00 86.00 339 SER A N 1
ATOM 2828 C CA . SER A 1 339 ? -29.221 4.037 6.266 1.00 86.00 339 SER A CA 1
ATOM 2829 C C . SER A 1 339 ? -30.632 4.016 5.700 1.00 86.00 339 SER A C 1
ATOM 2831 O O . SER A 1 339 ? -31.312 2.996 5.781 1.00 86.00 339 SER A O 1
ATOM 2833 N N . ASP A 1 340 ? -31.038 5.123 5.081 1.00 86.94 340 ASP A N 1
ATOM 2834 C CA . ASP A 1 340 ? -32.298 5.220 4.331 1.00 86.94 340 ASP A CA 1
ATOM 2835 C C . ASP A 1 340 ? -32.187 4.600 2.924 1.00 86.94 340 ASP A C 1
ATOM 2837 O O . ASP A 1 340 ? -33.142 4.597 2.149 1.00 86.94 340 ASP A O 1
ATOM 2841 N N . GLN A 1 341 ? -31.002 4.098 2.569 1.00 88.94 341 GLN A N 1
ATOM 2842 C CA . GLN A 1 341 ? -30.709 3.393 1.323 1.00 88.94 341 GLN A CA 1
ATOM 2843 C C . GLN A 1 341 ? -30.252 1.957 1.616 1.00 88.94 341 GLN A C 1
ATOM 2845 O O . GLN A 1 341 ? -29.691 1.708 2.690 1.00 88.94 341 GLN A O 1
ATOM 2850 N N . PRO A 1 342 ? -30.422 1.017 0.667 1.00 90.38 342 PRO A N 1
ATOM 2851 C CA . PRO A 1 342 ? -29.848 -0.319 0.782 1.00 90.38 342 PRO A CA 1
ATOM 2852 C C . PRO A 1 342 ? -28.340 -0.272 1.064 1.00 90.38 342 PRO A C 1
ATOM 2854 O O . PRO A 1 342 ? -27.621 0.563 0.514 1.00 90.38 342 PRO A O 1
ATOM 2857 N N . PHE A 1 343 ? -27.864 -1.179 1.917 1.00 91.75 343 PHE A N 1
ATOM 2858 C CA . PHE A 1 343 ? -26.445 -1.294 2.248 1.00 91.75 343 PHE A CA 1
ATOM 2859 C C . PHE A 1 343 ? -25.609 -1.699 1.027 1.00 91.75 343 PHE A C 1
ATOM 2861 O O . PHE A 1 343 ? -26.013 -2.558 0.242 1.00 91.75 343 PHE A O 1
ATOM 2868 N N . ASP A 1 344 ? -24.427 -1.094 0.891 1.00 90.25 344 ASP A N 1
ATOM 2869 C CA . ASP A 1 344 ? -23.456 -1.448 -0.143 1.00 90.25 344 ASP A CA 1
ATOM 2870 C C . ASP A 1 344 ? -22.771 -2.794 0.154 1.00 90.25 344 ASP A C 1
ATOM 2872 O O . ASP A 1 344 ? -22.845 -3.325 1.266 1.00 90.25 344 ASP A O 1
ATOM 2876 N N . GLU A 1 345 ? -22.071 -3.349 -0.840 1.00 90.81 345 GLU A N 1
ATOM 2877 C CA . GLU A 1 345 ? -21.388 -4.649 -0.717 1.00 90.81 345 GLU A CA 1
ATOM 2878 C C . GLU A 1 345 ? -20.428 -4.701 0.482 1.00 90.81 345 GLU A C 1
ATOM 2880 O O . GLU A 1 345 ? -20.320 -5.728 1.148 1.00 90.81 345 GLU A O 1
ATOM 2885 N N . ILE A 1 346 ? -19.763 -3.583 0.792 1.00 90.94 346 ILE A N 1
ATOM 2886 C CA . ILE A 1 346 ? -18.824 -3.482 1.914 1.00 90.94 346 ILE A CA 1
ATOM 2887 C C . ILE A 1 346 ? -19.568 -3.548 3.250 1.00 90.94 346 ILE A C 1
ATOM 2889 O O . ILE A 1 346 ? -19.153 -4.278 4.147 1.00 90.94 346 ILE A O 1
ATOM 2893 N N . SER A 1 347 ? -20.673 -2.815 3.399 1.00 93.25 347 SER A N 1
ATOM 2894 C CA . SER A 1 347 ? -21.488 -2.872 4.618 1.00 93.25 347 SER A CA 1
ATOM 2895 C C . SER A 1 347 ? -22.082 -4.263 4.830 1.00 93.25 347 SER A C 1
ATOM 2897 O O . SER A 1 347 ? -22.100 -4.748 5.959 1.00 93.25 347 SER A O 1
ATOM 2899 N N . LEU A 1 348 ? -22.526 -4.925 3.756 1.00 92.94 348 LEU A N 1
ATOM 2900 C CA . LEU A 1 348 ? -23.030 -6.298 3.815 1.00 92.94 348 LEU A CA 1
ATOM 2901 C C . LEU A 1 348 ? -21.940 -7.295 4.227 1.00 92.94 348 LEU A C 1
ATOM 2903 O O . LEU A 1 348 ? -22.211 -8.165 5.053 1.00 92.94 348 LEU A O 1
ATOM 2907 N N . ASP A 1 349 ? -20.712 -7.148 3.721 1.00 92.25 349 ASP A N 1
ATOM 2908 C CA . ASP A 1 349 ? -19.569 -7.960 4.157 1.00 92.25 349 ASP A CA 1
ATOM 2909 C C . ASP A 1 349 ? -19.281 -7.771 5.655 1.00 92.25 349 ASP A C 1
ATOM 2911 O O . ASP A 1 349 ? -19.171 -8.747 6.399 1.00 92.25 349 ASP A O 1
ATOM 2915 N N . ILE A 1 350 ? -19.256 -6.522 6.133 1.00 94.62 350 ILE A N 1
ATOM 2916 C CA . ILE A 1 350 ? -19.058 -6.213 7.557 1.00 94.62 350 ILE A CA 1
ATOM 2917 C C . ILE A 1 350 ? -20.175 -6.829 8.410 1.00 94.62 350 ILE A C 1
ATOM 2919 O O . ILE A 1 350 ? -19.894 -7.457 9.431 1.00 94.62 350 ILE A O 1
ATOM 2923 N N . LEU A 1 351 ? -21.437 -6.688 7.996 1.00 95.12 351 LEU A N 1
ATOM 2924 C CA . LEU A 1 351 ? -22.580 -7.288 8.689 1.00 95.12 351 LEU A CA 1
ATOM 2925 C C . LEU A 1 351 ? -22.498 -8.818 8.698 1.00 95.12 351 LEU A C 1
ATOM 2927 O O . LEU A 1 351 ? -22.795 -9.432 9.721 1.00 95.12 351 LEU A O 1
ATOM 2931 N N . GLY A 1 352 ? -22.040 -9.434 7.606 1.00 94.56 352 GLY A N 1
ATOM 2932 C CA . GLY A 1 352 ? -21.759 -10.868 7.542 1.00 94.56 352 GLY A CA 1
ATOM 2933 C C . GLY A 1 352 ? -20.693 -11.297 8.554 1.00 94.56 352 GLY A C 1
ATOM 2934 O O . GLY A 1 352 ? -20.882 -12.282 9.272 1.00 94.56 352 GLY A O 1
ATOM 2935 N N . GLN A 1 353 ? -19.613 -10.520 8.687 1.00 94.31 353 GLN A N 1
ATOM 2936 C CA . GLN A 1 353 ? -18.588 -10.747 9.709 1.00 94.31 353 GLN A CA 1
ATOM 2937 C C . GLN A 1 353 ? -19.162 -10.609 11.132 1.00 94.31 353 GLN A C 1
ATOM 2939 O O . GLN A 1 353 ? -18.924 -11.488 11.961 1.00 94.31 353 GLN A O 1
ATOM 2944 N N . ILE A 1 354 ? -19.983 -9.588 11.414 1.00 95.25 354 ILE A N 1
ATOM 2945 C CA . ILE A 1 354 ? -20.655 -9.417 12.720 1.00 95.25 354 ILE A CA 1
ATOM 2946 C C . ILE A 1 354 ? -21.602 -10.591 13.016 1.00 95.25 354 ILE A C 1
ATOM 2948 O O . ILE A 1 354 ? -21.597 -11.142 14.120 1.00 95.25 354 ILE A O 1
ATOM 2952 N N . ALA A 1 355 ? -22.401 -11.014 12.036 1.00 93.88 355 ALA A N 1
ATOM 2953 C CA . ALA A 1 355 ? -23.307 -12.148 12.182 1.00 93.88 355 ALA A CA 1
ATOM 2954 C C . ALA A 1 355 ? -22.542 -13.446 12.486 1.00 93.88 355 ALA A C 1
ATOM 2956 O O . ALA A 1 355 ? -22.994 -14.248 13.300 1.00 93.88 355 ALA A O 1
ATOM 2957 N N . SER A 1 356 ? -21.355 -13.634 11.895 1.00 92.69 356 SER A N 1
ATOM 2958 C CA . SER A 1 356 ? -20.535 -14.834 12.110 1.00 92.69 356 SER A CA 1
ATOM 2959 C C . SER A 1 356 ? -20.013 -14.993 13.543 1.00 92.69 356 SER A C 1
ATOM 2961 O O . SER A 1 356 ? -19.828 -16.120 14.001 1.00 92.69 356 SER A O 1
ATOM 2963 N N . ILE A 1 357 ? -19.812 -13.879 14.254 1.00 90.94 357 ILE A N 1
ATOM 2964 C CA . ILE A 1 357 ? -19.343 -13.856 15.648 1.00 90.94 357 ILE A CA 1
ATOM 2965 C C . ILE A 1 357 ? -20.487 -13.723 16.658 1.00 90.94 357 ILE A C 1
ATOM 2967 O O . ILE A 1 357 ? -20.258 -13.773 17.867 1.00 90.94 357 ILE A O 1
ATOM 2971 N N . SER A 1 358 ? -21.716 -13.541 16.174 1.00 88.12 358 SER A N 1
ATOM 2972 C CA . SER A 1 358 ? -22.894 -13.422 17.023 1.00 88.12 358 SER A CA 1
ATOM 2973 C C . SER A 1 358 ? -23.310 -14.796 17.566 1.00 88.12 358 SER A C 1
ATOM 2975 O O . SER A 1 358 ? -23.201 -15.800 16.854 1.00 88.12 358 SER A O 1
ATOM 2977 N N . PRO A 1 359 ? -23.809 -14.880 18.813 1.00 84.38 359 PRO A N 1
ATOM 2978 C CA . PRO A 1 359 ? -24.338 -16.127 19.353 1.00 84.38 359 PRO A CA 1
ATOM 2979 C C . PRO A 1 359 ? -25.453 -16.683 18.462 1.00 84.38 359 PRO A C 1
ATOM 2981 O O . PRO A 1 359 ? -26.366 -15.955 18.069 1.00 84.38 359 PRO A O 1
ATOM 2984 N N . LYS A 1 360 ? -25.405 -17.983 18.165 1.00 84.00 360 LYS A N 1
ATOM 2985 C CA . LYS A 1 360 ? -26.493 -18.667 17.460 1.00 84.00 360 LYS A CA 1
ATOM 2986 C C . LYS A 1 360 ? -27.574 -19.053 18.462 1.00 84.00 360 LYS A C 1
ATOM 2988 O O . LYS A 1 360 ? -27.284 -19.705 19.463 1.00 84.00 360 LYS A O 1
ATOM 2993 N N . ALA A 1 361 ? -28.811 -18.652 18.187 1.00 78.31 361 ALA A N 1
ATOM 2994 C CA . ALA A 1 361 ? -29.962 -19.108 18.950 1.00 78.31 361 ALA A CA 1
ATOM 2995 C C . ALA A 1 361 ? -30.265 -20.563 18.567 1.00 78.31 361 ALA A C 1
ATOM 2997 O O . ALA A 1 361 ? -30.847 -20.822 17.517 1.00 78.31 361 ALA A O 1
ATOM 2998 N N . ASN A 1 362 ? -29.851 -21.500 19.417 1.00 81.69 362 ASN A N 1
ATOM 2999 C CA . ASN A 1 362 ? -30.225 -22.905 19.311 1.00 81.69 362 ASN A CA 1
ATOM 3000 C C . ASN A 1 362 ? -31.240 -23.223 20.412 1.00 81.69 362 ASN A C 1
ATOM 3002 O O . ASN A 1 362 ? -31.089 -22.765 21.548 1.00 81.69 362 ASN A O 1
ATOM 3006 N N . TYR A 1 363 ? -32.266 -24.005 20.086 1.00 79.50 363 TYR A N 1
ATOM 3007 C CA . TYR A 1 363 ? -33.196 -24.508 21.090 1.00 79.50 363 TYR A CA 1
ATOM 3008 C C . TYR A 1 363 ? -32.466 -25.487 22.009 1.00 79.50 363 TYR A C 1
ATOM 3010 O O . TYR A 1 363 ? -31.817 -26.426 21.552 1.00 79.50 363 TYR A O 1
ATOM 3018 N N . TYR A 1 364 ? -32.564 -25.241 23.314 1.00 77.56 364 TYR A N 1
ATOM 3019 C CA . TYR A 1 364 ? -32.028 -26.121 24.339 1.00 77.56 364 TYR A CA 1
ATOM 3020 C C . TYR A 1 364 ? -33.174 -26.661 25.206 1.00 77.56 364 TYR A C 1
ATOM 3022 O O . TYR A 1 364 ? -34.046 -25.881 25.598 1.00 77.56 364 TYR A O 1
ATOM 3030 N N . PRO A 1 365 ? -33.148 -27.949 25.585 1.00 84.75 365 PRO A N 1
ATOM 3031 C CA . PRO A 1 365 ? -32.152 -28.947 25.202 1.00 84.75 365 PRO A CA 1
ATOM 3032 C C . PRO A 1 365 ? -32.396 -29.528 23.798 1.00 84.75 365 PRO A C 1
ATOM 3034 O O . PRO A 1 365 ? -33.538 -29.684 23.380 1.00 84.75 365 PRO A O 1
ATOM 3037 N N . GLU A 1 366 ? -31.311 -29.887 23.098 1.00 80.06 366 GLU A N 1
ATOM 3038 C CA . GLU A 1 366 ? -31.324 -30.345 21.688 1.00 80.06 366 GLU A CA 1
ATOM 3039 C C . GLU A 1 366 ? -32.244 -31.551 21.422 1.00 80.06 366 GLU A C 1
ATOM 3041 O O . GLU A 1 366 ? -32.632 -31.794 20.289 1.00 80.06 366 GLU A O 1
ATOM 3046 N N . HIS A 1 367 ? -32.597 -32.316 22.458 1.00 80.69 367 HIS A N 1
ATOM 3047 C CA . HIS A 1 367 ? -33.437 -33.513 22.353 1.00 80.69 367 HIS A CA 1
ATOM 3048 C C . HIS A 1 367 ? -34.951 -33.240 22.432 1.00 80.69 367 HIS A C 1
ATOM 3050 O O . HIS A 1 367 ? -35.729 -34.191 22.384 1.00 80.69 367 HIS A O 1
ATOM 3056 N N . LEU A 1 368 ? -35.376 -31.985 22.626 1.00 72.81 368 LEU A N 1
ATOM 3057 C CA . LEU A 1 368 ? -36.794 -31.580 22.664 1.00 72.81 368 LEU A CA 1
ATOM 3058 C C . LEU A 1 368 ? -37.252 -30.856 21.386 1.00 72.81 368 LEU A C 1
ATOM 3060 O O . LEU A 1 368 ? -38.378 -30.361 21.331 1.00 72.81 368 LEU A O 1
ATOM 3064 N N . THR A 1 369 ? -36.385 -30.806 20.380 1.00 62.22 369 THR A N 1
ATOM 3065 C CA . THR A 1 369 ? -36.653 -30.344 19.012 1.00 62.22 369 THR A CA 1
ATOM 3066 C C . THR A 1 369 ? -36.530 -31.500 18.048 1.00 62.22 369 THR A C 1
ATOM 3068 O O . THR A 1 369 ? -37.374 -31.575 17.130 1.00 62.22 369 THR A O 1
#

Foldseek 3Di:
DADQWDDPLQCVDPLNCQAANPDTFGWDDDPDPQKTKGPFFPDVVFRKIWIWHADPVVRDIWIKIAGPVVRWIWIWDQLVVCQVWAAPCQSRQFTWIAGPVQQKIFTAGRYPPPPCRPPDGQWIARPVVRWIWGPPPVWIWTKDTCPDPVNCVCCVQAVVLADDSSQKTKIWTPDPDPWIKIKIARNLARWIWIQTPVVRWIGTPVDPQKTFDNVQDDLALPQESHKTKIWGDPVCPVVPPPATKIKIKGWDAQWDWDDDPPDPFIHIYGDPPPDPHSYIWMWIQDQVQLDTHGDDALLNLLLQLLSLLRRFDPAAGRRNRHTSNVNSVVSCPDCRNDDPDDDDPSSVVSVVSVVVSDDDDDDPPPVVD

pLDDT: mean 88.47, std 9.84, range [43.25, 97.38]